Prot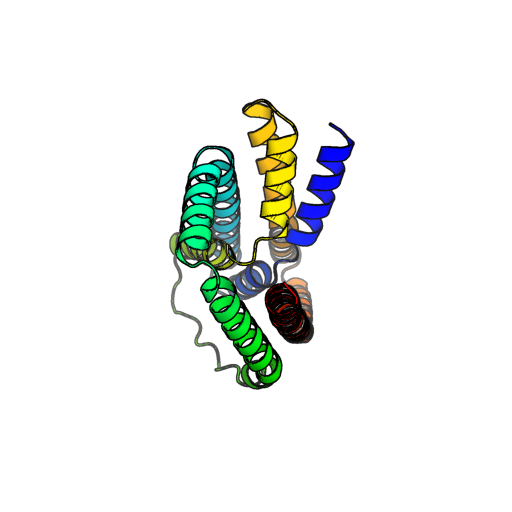ein AF-A0A2K8SJ15-F1 (afdb_monomer)

Radius of gyration: 20.54 Å; Cα contacts (8 Å, |Δi|>4): 178; chains: 1; bounding box: 50×44×57 Å

Solvent-accessible surface area (backbone atoms only — not comparable to full-atom values): 11965 Å² total; per-residue (Å²): 109,70,67,57,54,52,49,40,52,53,40,21,53,61,54,31,71,39,66,65,63,50,51,52,40,54,53,30,62,73,40,88,68,23,64,61,31,32,53,30,17,51,50,17,33,45,50,37,54,50,51,51,50,52,41,39,76,75,63,41,49,66,55,50,50,52,50,51,50,51,48,49,64,72,42,49,77,52,49,44,55,52,39,30,52,52,10,54,51,31,30,56,48,22,76,45,46,67,68,59,66,73,65,70,72,84,77,76,76,78,85,82,81,53,48,68,56,31,18,51,48,18,31,51,53,48,62,71,38,56,93,71,42,57,52,59,52,55,45,49,54,53,54,62,73,62,73,63,55,75,68,56,50,51,52,52,47,51,54,36,43,49,47,29,49,38,62,60,51,50,53,52,50,44,39,72,76,36,56,85,56,29,58,60,53,51,51,52,52,50,55,50,45,70,64,44,48,55,52,53,52,23,50,50,28,31,53,52,11,49,49,36,36,50,52,34,52,55,51,53,53,57,62,74,75,108

Organism: NCBI:txid2038116

Secondary structure (DSSP, 8-state):
-HHHHHHHHHHHHHHT--HHHHHHHHHHHTSSSHHHHHHHHHHHHHHHHHHHHHHIIIIIHHHHHHHHHHHHHHHTTHHHHHHHHHHHHHHHHHHHHHHHHT--------S---HHHHHHHHHHHHHHTGGG-HHHHHHHHHHHHTT--HHHHHHHHHHHHHHHHHHHHHHHHHHHH-HHHHHHHHHHHHHHHHHHHHHHHHHHHHHHHHHHHHHHHHHHHHHHT-

Sequence (226 aa):
MNMLVLSLIGIAAVDSLNPTAIAFLIYFLSTPKPVIRSVTFVFGVFAAYLTGGLLFIFGISQLITNFVNNFIVSAGWFIYVIQFIIGVVLIVIGLKINQFSNNQPTKKRPKVLKPFNTFLLGLAATFSEIPTALPYIAAIEQIVKANLNFSEIIVLLIIYNFIFVFPAIILIVIYIMFPDKSADIITKINQQITKWVPKLTQVFLIAFGLWLVVDCIFYSLKHLLQ

InterPro domains:
  IPR021315 Glycolipid exporter Gap/Sap [PF11139] (8-215)

Nearest PDB structures (foldseek):
  8wg7-assembly1_R  TM=1.813E-01  e=3.799E+00  Homo sapiens
  3zx6-assembly1_A  TM=1.574E-01  e=4.575E+00  Archaeoglobus fulgidus DSM 4304
  7a0g-assembly1_JJJ  TM=1.593E-01  e=4.793E+00  Serratia marcescens
  6rw9-assembly1_A  TM=1.303E-01  e=4.169E+00  Morganella morganii subsp. morganii

Mean predicted aligned error: 6.28 Å

Structure (mmCIF, N/CA/C/O backbone):
data_AF-A0A2K8SJ15-F1
#
_entry.id   AF-A0A2K8SJ15-F1
#
loop_
_atom_site.group_PDB
_atom_site.id
_atom_site.type_symbol
_atom_site.label_atom_id
_atom_site.label_alt_id
_atom_site.label_comp_id
_atom_site.label_asym_id
_atom_site.label_entity_id
_atom_site.label_seq_id
_atom_site.pdbx_PDB_ins_code
_atom_site.Cartn_x
_atom_site.Cartn_y
_atom_site.Cartn_z
_atom_site.occupancy
_atom_site.B_iso_or_equiv
_atom_site.auth_seq_id
_atom_site.auth_comp_id
_atom_site.auth_asym_id
_atom_site.auth_atom_id
_atom_site.pdbx_PDB_model_num
ATOM 1 N N . MET A 1 1 ? -10.446 12.358 -19.503 1.00 75.31 1 MET A N 1
ATOM 2 C CA . MET A 1 1 ? -10.734 12.473 -18.056 1.00 75.31 1 MET A CA 1
ATOM 3 C C . MET A 1 1 ? -11.532 11.287 -17.506 1.00 75.31 1 MET A C 1
ATOM 5 O O . MET A 1 1 ? -11.041 10.632 -16.602 1.00 75.31 1 MET A O 1
ATOM 9 N N . ASN A 1 2 ? -12.698 10.933 -18.066 1.00 86.25 2 ASN A N 1
ATOM 10 C CA . ASN A 1 2 ? -13.566 9.884 -17.489 1.00 86.25 2 ASN A CA 1
ATOM 11 C C . ASN A 1 2 ? -12.913 8.491 -17.374 1.00 86.25 2 ASN A C 1
ATOM 13 O O . ASN A 1 2 ? -13.057 7.841 -16.344 1.00 86.25 2 ASN A O 1
ATOM 17 N N . MET A 1 3 ? -12.155 8.049 -18.387 1.00 92.69 3 MET A N 1
ATOM 18 C CA . MET A 1 3 ? -11.443 6.760 -18.330 1.00 92.69 3 MET A CA 1
ATOM 19 C C . MET A 1 3 ? -10.330 6.742 -17.273 1.00 92.69 3 MET A C 1
ATOM 21 O O . MET A 1 3 ? -10.162 5.738 -16.590 1.00 92.69 3 MET A O 1
ATOM 25 N N . LEU A 1 4 ? -9.613 7.860 -17.103 1.00 94.50 4 LEU A N 1
ATOM 26 C CA . LEU A 1 4 ? -8.585 8.002 -16.068 1.00 94.50 4 LEU A CA 1
ATOM 27 C C . LEU A 1 4 ? -9.212 7.880 -14.679 1.00 94.50 4 LEU A C 1
ATOM 29 O O . LEU A 1 4 ? -8.770 7.068 -13.881 1.00 94.50 4 LEU A O 1
ATOM 33 N N . VAL A 1 5 ? -10.276 8.640 -14.408 1.00 95.19 5 VAL A N 1
ATOM 34 C CA . VAL A 1 5 ? -10.967 8.605 -13.110 1.00 95.19 5 VAL A CA 1
ATOM 35 C C . VAL A 1 5 ? -11.490 7.202 -12.804 1.00 95.19 5 VAL A C 1
ATOM 37 O O . VAL A 1 5 ? -11.283 6.706 -11.702 1.00 95.19 5 VAL A O 1
ATOM 40 N N . LEU A 1 6 ? -12.109 6.530 -13.778 1.00 96.50 6 LEU A N 1
ATOM 41 C CA . LEU A 1 6 ? -12.606 5.165 -13.598 1.00 96.50 6 LEU A CA 1
ATOM 42 C C . LEU A 1 6 ? -11.471 4.171 -13.297 1.00 96.50 6 LEU A C 1
ATOM 44 O O . LEU A 1 6 ? -11.604 3.346 -12.395 1.00 96.50 6 LEU A O 1
ATOM 48 N N . SER A 1 7 ? -10.352 4.282 -14.017 1.00 96.94 7 SER A N 1
ATOM 49 C CA . SER A 1 7 ? -9.141 3.490 -13.773 1.00 96.94 7 SER A CA 1
ATOM 50 C C . SER A 1 7 ? -8.593 3.726 -12.362 1.00 96.94 7 SER A C 1
ATOM 52 O O . SER A 1 7 ? -8.374 2.772 -11.619 1.00 96.94 7 SER A O 1
ATOM 54 N N . LEU A 1 8 ? -8.461 4.990 -11.946 1.00 97.50 8 LEU A N 1
ATOM 55 C CA . LEU A 1 8 ? -7.975 5.362 -10.615 1.00 97.50 8 LEU A CA 1
ATOM 56 C C . LEU A 1 8 ? -8.891 4.855 -9.500 1.00 97.50 8 LEU A C 1
ATOM 58 O O . LEU A 1 8 ? -8.389 4.364 -8.495 1.00 97.50 8 LEU A O 1
ATOM 62 N N . ILE A 1 9 ? -10.213 4.921 -9.680 1.00 97.25 9 ILE A N 1
ATOM 63 C CA . ILE A 1 9 ? -11.178 4.347 -8.732 1.00 97.25 9 ILE A CA 1
ATOM 64 C C . ILE A 1 9 ? -10.978 2.834 -8.622 1.00 97.25 9 ILE A C 1
ATOM 66 O O . ILE A 1 9 ? -10.942 2.307 -7.513 1.00 97.25 9 ILE A O 1
ATOM 70 N N . GLY A 1 10 ? -10.825 2.137 -9.751 1.00 97.25 10 GLY A N 1
ATOM 71 C CA . GLY A 1 10 ? -10.591 0.693 -9.768 1.00 97.25 10 GLY A CA 1
ATOM 72 C C . GLY A 1 10 ? -9.295 0.303 -9.056 1.00 97.25 10 GLY A C 1
ATOM 73 O O . GLY A 1 10 ? -9.303 -0.592 -8.212 1.00 97.25 10 GLY A O 1
ATOM 74 N N . ILE A 1 11 ? -8.201 1.013 -9.340 1.00 97.31 11 ILE A N 1
ATOM 75 C CA . ILE A 1 11 ? -6.906 0.787 -8.690 1.00 97.31 11 ILE A CA 1
ATOM 76 C C . ILE A 1 11 ? -7.005 1.075 -7.189 1.00 97.31 11 ILE A C 1
ATOM 78 O O . ILE A 1 11 ? -6.627 0.222 -6.391 1.00 97.31 11 ILE A O 1
ATOM 82 N N . ALA A 1 12 ? -7.577 2.217 -6.796 1.00 97.44 12 ALA A N 1
ATOM 83 C CA . ALA A 1 12 ? -7.749 2.583 -5.392 1.00 97.44 12 ALA A CA 1
ATOM 84 C C . ALA A 1 12 ? -8.630 1.583 -4.635 1.00 97.44 12 ALA A C 1
ATOM 86 O O . ALA A 1 12 ? -8.365 1.287 -3.474 1.00 97.44 12 ALA A O 1
ATOM 87 N N . ALA A 1 13 ? -9.665 1.035 -5.279 1.00 96.62 13 ALA A N 1
ATOM 88 C CA . ALA A 1 13 ? -10.523 0.020 -4.682 1.00 96.62 13 ALA A CA 1
ATOM 89 C C . ALA A 1 13 ? -9.754 -1.279 -4.406 1.00 96.62 13 ALA A C 1
ATOM 91 O O . ALA A 1 13 ? -9.898 -1.850 -3.325 1.00 96.62 13 ALA A O 1
ATOM 92 N N . VAL A 1 14 ? -8.905 -1.724 -5.337 1.00 94.31 14 VAL A N 1
ATOM 93 C CA . VAL A 1 14 ? -8.026 -2.884 -5.118 1.00 94.31 14 VAL A CA 1
ATOM 94 C C . VAL A 1 14 ? -7.012 -2.593 -4.011 1.00 94.31 14 VAL A C 1
ATOM 96 O O . VAL A 1 14 ? -6.852 -3.406 -3.105 1.00 94.31 14 VAL A O 1
ATOM 99 N N . ASP A 1 15 ? -6.381 -1.421 -4.048 1.00 95.19 15 ASP A N 1
ATOM 100 C CA . ASP A 1 15 ? -5.373 -0.992 -3.073 1.00 95.19 15 ASP A CA 1
ATOM 101 C C . ASP A 1 15 ? -5.958 -0.846 -1.656 1.00 95.19 15 ASP A C 1
ATOM 103 O O . ASP A 1 15 ? -5.318 -1.186 -0.664 1.00 95.19 15 ASP A O 1
ATOM 107 N N . SER A 1 16 ? -7.228 -0.436 -1.548 1.00 95.06 16 SER A N 1
ATOM 108 C CA . SER A 1 16 ? -7.950 -0.294 -0.274 1.00 95.06 16 SER A CA 1
ATOM 109 C C . SER A 1 16 ? -8.079 -1.605 0.514 1.00 95.06 16 SER A C 1
ATOM 111 O O . SER A 1 16 ? -8.290 -1.589 1.730 1.00 95.06 16 SER A O 1
ATOM 113 N N . LEU A 1 17 ? -7.907 -2.758 -0.149 1.00 90.88 17 LEU A N 1
ATOM 114 C CA . LEU A 1 17 ? -7.869 -4.086 0.470 1.00 90.88 17 LEU A CA 1
ATOM 115 C C . LEU A 1 17 ? -6.500 -4.372 1.107 1.00 90.88 17 LEU A C 1
ATOM 117 O O . LEU A 1 17 ? -5.930 -5.453 0.957 1.00 90.88 17 LEU A O 1
ATOM 121 N N . ASN A 1 18 ? -5.979 -3.392 1.842 1.00 91.12 18 ASN A N 1
ATOM 122 C CA . ASN A 1 18 ? -4.664 -3.434 2.452 1.00 91.12 18 ASN A CA 1
ATOM 123 C C . ASN A 1 18 ? -4.695 -4.246 3.769 1.00 91.12 18 ASN A C 1
ATOM 125 O O . ASN A 1 18 ? -5.292 -3.807 4.763 1.00 91.12 18 ASN A O 1
ATOM 129 N N . PRO A 1 19 ? -4.050 -5.428 3.825 1.00 88.00 19 PRO A N 1
ATOM 130 C CA . PRO A 1 19 ? -4.136 -6.311 4.985 1.00 88.00 19 PRO A CA 1
ATOM 131 C C . PRO A 1 19 ? -3.482 -5.717 6.236 1.00 88.00 19 PRO A C 1
ATOM 133 O O . PRO A 1 19 ? -3.960 -5.965 7.344 1.00 88.00 19 PRO A O 1
ATOM 136 N N . THR A 1 20 ? -2.429 -4.915 6.085 1.00 89.56 20 THR A N 1
ATOM 137 C CA . THR A 1 20 ? -1.725 -4.270 7.198 1.00 89.56 20 THR A CA 1
ATOM 138 C C . THR A 1 20 ? -2.595 -3.198 7.836 1.00 89.56 20 THR A C 1
ATOM 140 O O . THR A 1 20 ? -2.793 -3.214 9.053 1.00 89.56 20 THR A O 1
ATOM 143 N N . ALA A 1 21 ? -3.174 -2.304 7.028 1.00 92.44 21 ALA A N 1
ATOM 144 C CA . ALA A 1 21 ? -4.070 -1.254 7.495 1.00 92.44 21 ALA A CA 1
ATOM 145 C C . ALA A 1 21 ? -5.278 -1.849 8.231 1.00 92.44 21 ALA A C 1
ATOM 147 O O . ALA A 1 21 ? -5.600 -1.417 9.342 1.00 92.44 21 ALA A O 1
ATOM 148 N N . ILE A 1 22 ? -5.894 -2.898 7.670 1.00 91.75 22 ILE A N 1
ATOM 149 C CA . ILE A 1 22 ? -7.025 -3.583 8.307 1.00 91.75 22 ILE A CA 1
ATOM 150 C C . ILE A 1 22 ? -6.585 -4.280 9.606 1.00 91.75 22 ILE A C 1
ATOM 152 O O . ILE A 1 22 ? -7.276 -4.172 10.621 1.00 91.75 22 ILE A O 1
ATOM 156 N N . ALA A 1 23 ? -5.427 -4.948 9.633 1.00 89.88 23 ALA A N 1
ATOM 157 C CA . ALA A 1 23 ? -4.924 -5.618 10.835 1.00 89.88 23 ALA A CA 1
ATOM 158 C C . ALA A 1 23 ? -4.627 -4.637 11.984 1.00 89.88 23 ALA A C 1
ATOM 160 O O . ALA A 1 23 ? -5.001 -4.898 13.134 1.00 89.88 23 ALA A O 1
ATOM 161 N N . PHE A 1 24 ? -3.993 -3.496 11.696 1.00 91.81 24 PHE A N 1
ATOM 162 C CA . PHE A 1 24 ? -3.777 -2.437 12.687 1.00 91.81 24 PHE A CA 1
ATOM 163 C C . PHE A 1 24 ? -5.093 -1.839 13.176 1.00 91.81 24 PHE A C 1
ATOM 165 O O . PHE A 1 24 ? -5.251 -1.604 14.375 1.00 91.81 24 PHE A O 1
ATOM 172 N N . LEU A 1 25 ? -6.058 -1.641 12.279 1.00 92.50 25 LEU A N 1
ATOM 173 C CA . LEU A 1 25 ? -7.366 -1.121 12.645 1.00 92.50 25 LEU A CA 1
ATOM 174 C C . LEU A 1 25 ? -8.117 -2.068 13.590 1.00 92.50 25 LEU A C 1
ATOM 176 O O . LEU A 1 25 ? -8.574 -1.640 14.647 1.00 92.50 25 LEU A O 1
ATOM 180 N N . ILE A 1 26 ? -8.173 -3.363 13.265 1.00 89.88 26 ILE A N 1
ATOM 181 C CA . ILE A 1 26 ? -8.749 -4.408 14.130 1.00 89.88 26 ILE A CA 1
ATOM 182 C C . ILE A 1 26 ? -8.084 -4.398 15.509 1.00 89.88 26 ILE A C 1
ATOM 184 O O . ILE A 1 26 ? -8.750 -4.483 16.547 1.00 89.88 26 ILE A O 1
ATOM 188 N N . TYR A 1 27 ? -6.758 -4.261 15.526 1.00 88.81 27 TYR A N 1
ATOM 189 C CA . TYR A 1 27 ? -5.999 -4.154 16.758 1.00 88.81 27 TYR A CA 1
ATOM 190 C C . TYR A 1 27 ? -6.409 -2.917 17.576 1.00 88.81 27 TYR A C 1
ATOM 192 O O . TYR A 1 27 ? -6.684 -3.056 18.768 1.00 88.81 27 TYR A O 1
ATOM 200 N N . PHE A 1 28 ? -6.520 -1.729 16.974 1.00 91.12 28 PHE A N 1
ATOM 201 C CA . PHE A 1 28 ? -6.903 -0.513 17.701 1.00 91.12 28 PHE A CA 1
ATOM 202 C C . PHE A 1 28 ? -8.343 -0.529 18.197 1.00 91.12 28 PHE A C 1
ATOM 204 O O . PHE A 1 28 ? -8.576 -0.112 19.337 1.00 91.12 28 PHE A O 1
ATOM 211 N N . LEU A 1 29 ? -9.271 -1.080 17.412 1.00 90.69 29 LEU A N 1
ATOM 212 C CA . LEU A 1 29 ? -10.664 -1.289 17.815 1.00 90.69 29 LEU A CA 1
ATOM 213 C C . LEU A 1 29 ? -10.797 -2.238 19.020 1.00 90.69 29 LEU A C 1
ATOM 215 O O . LEU A 1 29 ? -11.779 -2.173 19.753 1.00 90.69 29 LEU A O 1
ATOM 219 N N . SER A 1 30 ? -9.772 -3.052 19.287 1.00 86.06 30 SER A N 1
ATOM 220 C CA . SER A 1 30 ? -9.690 -3.948 20.450 1.00 86.06 30 SER A CA 1
ATOM 221 C C . SER A 1 30 ? -8.965 -3.335 21.664 1.00 86.06 30 SER A C 1
ATOM 223 O O . SER A 1 30 ? -8.718 -4.025 22.659 1.00 86.06 30 SER A O 1
ATOM 225 N N . THR A 1 31 ? -8.564 -2.060 21.598 1.00 85.25 31 THR A N 1
ATOM 226 C CA . THR A 1 31 ? -7.803 -1.375 22.661 1.00 85.25 31 THR A CA 1
ATOM 227 C C . THR A 1 31 ? -8.646 -0.317 23.388 1.00 85.25 31 THR A C 1
ATOM 229 O O . THR A 1 31 ? -9.660 0.128 22.858 1.00 85.25 31 THR A O 1
ATOM 232 N N . PRO A 1 32 ? -8.238 0.155 24.589 1.00 85.12 32 PRO A N 1
ATOM 233 C CA . PRO A 1 32 ? -8.911 1.280 25.242 1.00 85.12 32 PRO A CA 1
ATOM 234 C C . PRO A 1 32 ? -8.922 2.536 24.360 1.00 85.12 32 PRO A C 1
ATOM 236 O O . PRO A 1 32 ? -7.928 2.825 23.700 1.00 85.12 32 PRO A O 1
ATOM 239 N N . LYS A 1 33 ? -9.999 3.328 24.403 1.00 89.06 33 LYS A N 1
ATOM 240 C CA . LYS A 1 33 ? -10.214 4.482 23.501 1.00 89.06 33 LYS A CA 1
ATOM 241 C C . LYS A 1 33 ? -10.113 4.095 22.002 1.00 89.06 33 LYS A C 1
ATOM 243 O O . LYS A 1 33 ? -9.336 4.707 21.264 1.00 89.06 33 LYS A O 1
ATOM 248 N N . PRO A 1 34 ? -10.886 3.091 21.551 1.00 90.75 34 PRO A N 1
ATOM 249 C CA . PRO A 1 34 ? -10.725 2.461 20.238 1.00 90.75 34 PRO A CA 1
ATOM 250 C C . PRO A 1 34 ? -10.980 3.420 19.074 1.00 90.75 34 PRO A C 1
ATOM 252 O O . PRO A 1 34 ? -10.208 3.435 18.117 1.00 90.75 34 PRO A O 1
ATOM 255 N N . VAL A 1 35 ? -12.000 4.277 19.181 1.00 94.75 35 VAL A N 1
ATOM 256 C CA . VAL A 1 35 ? -12.387 5.213 18.112 1.00 94.75 35 VAL A CA 1
ATOM 257 C C . VAL A 1 35 ? -11.271 6.215 17.815 1.00 94.75 35 VAL A C 1
ATOM 259 O O . VAL A 1 35 ? -10.764 6.250 16.700 1.00 94.75 35 VAL A O 1
ATOM 262 N N . ILE A 1 36 ? -10.821 6.989 18.810 1.00 95.62 36 ILE A N 1
ATOM 263 C CA . ILE A 1 36 ? -9.807 8.035 18.586 1.00 95.62 36 ILE A CA 1
ATOM 264 C C . ILE A 1 36 ? -8.464 7.461 18.119 1.00 95.62 36 ILE A C 1
ATOM 266 O O . ILE A 1 36 ? -7.782 8.076 17.303 1.00 95.62 36 ILE A O 1
ATOM 270 N N . ARG A 1 37 ? -8.081 6.271 18.598 1.00 94.62 37 ARG A N 1
ATOM 271 C CA . ARG A 1 37 ? -6.860 5.581 18.154 1.00 94.62 37 ARG A CA 1
ATOM 272 C C . ARG A 1 37 ? -6.964 5.113 16.708 1.00 94.62 37 ARG A C 1
ATOM 274 O O . ARG A 1 37 ? -6.011 5.269 15.955 1.00 94.62 37 ARG A O 1
ATOM 281 N N . SER A 1 38 ? -8.127 4.596 16.325 1.00 95.94 38 SER A N 1
ATOM 282 C CA . SER A 1 38 ? -8.404 4.160 14.957 1.00 95.94 38 SER A CA 1
ATOM 283 C C . SER A 1 38 ? -8.433 5.343 13.993 1.00 95.94 38 SER A C 1
ATOM 285 O O . SER A 1 38 ? -7.764 5.309 12.969 1.00 95.94 38 SER A O 1
ATOM 287 N N . VAL A 1 39 ? -9.124 6.429 14.355 1.00 97.81 39 VAL A N 1
ATOM 288 C CA . VAL A 1 39 ? -9.196 7.655 13.543 1.00 97.81 39 VAL A CA 1
ATOM 289 C C . VAL A 1 39 ? -7.813 8.271 13.349 1.00 97.81 39 VAL A C 1
ATOM 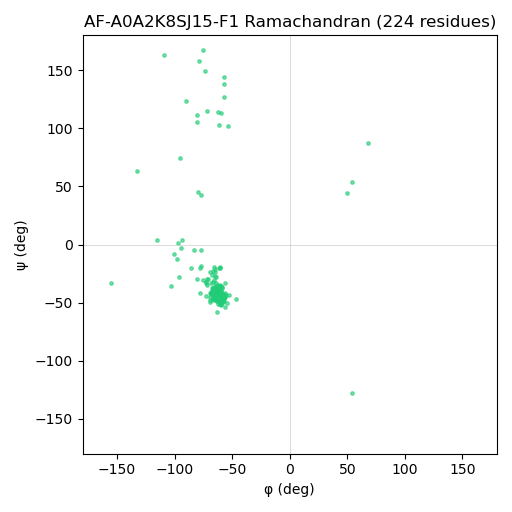291 O O . VAL A 1 39 ? -7.439 8.595 12.228 1.00 97.81 39 VAL A O 1
ATOM 294 N N . THR A 1 40 ? -7.023 8.403 14.418 1.00 97.62 40 THR A N 1
ATOM 295 C CA . THR A 1 40 ? -5.667 8.967 14.308 1.00 97.62 40 THR A CA 1
ATOM 296 C C . THR A 1 40 ? -4.729 8.075 13.501 1.00 97.62 40 THR A C 1
ATOM 298 O O . THR A 1 40 ? -3.946 8.600 12.717 1.00 97.62 40 THR A O 1
ATOM 301 N N . PHE A 1 41 ? -4.836 6.748 13.627 1.00 97.44 41 PHE A N 1
ATOM 302 C CA . PHE A 1 41 ? -4.113 5.811 12.766 1.00 97.44 41 PHE A CA 1
ATOM 303 C C . PHE A 1 41 ? -4.491 5.972 11.290 1.00 97.44 41 PHE A C 1
ATOM 305 O O . PHE A 1 41 ? -3.605 6.168 10.463 1.00 97.44 41 PHE A O 1
ATOM 312 N N . VAL A 1 42 ? -5.789 5.957 10.965 1.00 98.00 42 VAL A N 1
ATOM 313 C CA . VAL A 1 42 ? -6.289 6.133 9.590 1.00 98.00 42 VAL A CA 1
ATOM 314 C C . VAL A 1 42 ? -5.852 7.476 9.013 1.00 98.00 42 VAL A C 1
ATOM 316 O O . VAL A 1 42 ? -5.438 7.543 7.861 1.00 98.00 42 VAL A O 1
ATOM 319 N N . PHE A 1 43 ? -5.869 8.537 9.821 1.00 98.25 43 PHE A N 1
ATOM 320 C CA . PHE A 1 43 ? -5.368 9.841 9.401 1.00 98.25 43 PHE A CA 1
ATOM 321 C C . PHE A 1 43 ? -3.856 9.827 9.132 1.00 98.25 43 PHE A C 1
ATOM 323 O O . PHE A 1 43 ? -3.402 10.457 8.184 1.00 98.25 43 PHE A O 1
ATOM 330 N N . GLY A 1 44 ? -3.079 9.074 9.916 1.00 98.12 44 GLY A N 1
ATOM 331 C CA . GLY A 1 44 ? -1.656 8.844 9.652 1.00 98.12 44 GLY A CA 1
ATOM 332 C C . GLY A 1 44 ? -1.425 8.128 8.327 1.00 98.12 44 GLY A C 1
ATOM 333 O O . GLY A 1 44 ? -0.599 8.561 7.535 1.00 98.12 44 GLY A O 1
ATOM 334 N N . VAL A 1 45 ? -2.203 7.084 8.049 1.00 97.75 45 VAL A N 1
ATOM 335 C CA . VAL A 1 45 ? -2.150 6.361 6.773 1.00 97.75 45 VAL A CA 1
ATOM 336 C C . VAL A 1 45 ? -2.498 7.279 5.594 1.00 97.75 45 VAL A C 1
ATOM 338 O O . VAL A 1 45 ? -1.728 7.374 4.642 1.00 97.75 45 VAL A O 1
ATOM 341 N N . PHE A 1 46 ? -3.608 8.017 5.690 1.00 98.25 46 PHE A N 1
ATOM 342 C CA . PHE A 1 46 ? -4.030 8.994 4.681 1.00 98.25 46 PHE A CA 1
ATOM 343 C C . PHE A 1 46 ? -2.954 10.061 4.436 1.00 98.25 46 PHE A C 1
ATOM 345 O O . PHE A 1 46 ? -2.616 10.362 3.294 1.00 98.25 46 PHE A O 1
ATOM 352 N N . ALA A 1 47 ? -2.377 10.617 5.505 1.00 98.12 47 ALA A N 1
ATOM 353 C CA . ALA A 1 47 ? -1.321 11.614 5.399 1.00 98.12 47 ALA A CA 1
ATOM 354 C C . ALA A 1 47 ? -0.057 11.039 4.743 1.00 98.12 47 ALA A C 1
ATOM 356 O O . ALA A 1 47 ? 0.534 11.708 3.898 1.00 98.12 47 ALA A O 1
ATOM 357 N N . ALA A 1 48 ? 0.354 9.812 5.082 1.00 96.81 48 ALA A N 1
ATOM 358 C CA . ALA A 1 48 ? 1.512 9.171 4.459 1.00 96.81 48 ALA A CA 1
ATOM 359 C C . ALA A 1 48 ? 1.294 8.880 2.971 1.00 96.81 48 ALA A C 1
ATOM 361 O O . ALA A 1 48 ? 2.175 9.197 2.176 1.00 96.81 48 ALA A O 1
ATOM 362 N N . TYR A 1 49 ? 0.140 8.337 2.571 1.00 95.56 49 TYR A N 1
ATOM 363 C CA . TYR A 1 49 ? -0.143 8.112 1.150 1.00 95.56 49 TYR A CA 1
ATOM 364 C C . TYR A 1 49 ? -0.191 9.438 0.384 1.00 95.56 49 TYR A C 1
ATOM 366 O O . TYR A 1 49 ? 0.472 9.567 -0.647 1.00 95.56 49 TYR A O 1
ATOM 374 N N . LEU A 1 50 ? -0.904 10.451 0.888 1.00 96.75 50 LEU A N 1
ATOM 375 C CA . LEU A 1 50 ? -1.019 11.744 0.212 1.00 96.75 50 LEU A CA 1
ATOM 376 C C . LEU A 1 50 ? 0.347 12.424 0.071 1.00 96.75 50 LEU A C 1
ATOM 378 O O . LEU A 1 50 ? 0.715 12.850 -1.022 1.00 96.75 50 LEU A O 1
ATOM 382 N N . THR A 1 51 ? 1.127 12.485 1.154 1.00 95.31 51 THR A N 1
ATOM 383 C CA . THR A 1 51 ? 2.477 13.069 1.116 1.00 95.31 51 THR A CA 1
ATOM 384 C C . THR A 1 51 ? 3.422 12.258 0.239 1.00 95.31 51 THR A C 1
ATOM 386 O O . THR A 1 51 ? 4.143 12.846 -0.560 1.00 95.31 51 THR A O 1
ATOM 389 N N . GLY A 1 52 ? 3.377 10.926 0.312 1.00 93.62 52 GLY A N 1
ATOM 390 C CA . GLY A 1 52 ? 4.153 10.038 -0.549 1.00 93.62 52 GLY A CA 1
ATOM 391 C C . GLY A 1 52 ? 3.840 10.248 -2.029 1.00 93.62 52 GLY A C 1
ATOM 392 O O . GLY A 1 52 ? 4.760 10.383 -2.829 1.00 93.62 52 GLY A O 1
ATOM 393 N N . GLY A 1 53 ? 2.560 10.367 -2.388 1.00 94.44 53 GLY A N 1
ATOM 394 C CA . GLY A 1 53 ? 2.128 10.630 -3.763 1.00 94.44 53 GLY A CA 1
ATOM 395 C C . GLY A 1 53 ? 2.588 11.992 -4.273 1.00 94.44 53 GLY A C 1
ATOM 396 O O . GLY A 1 53 ? 3.149 12.081 -5.363 1.00 94.44 53 GLY A O 1
ATOM 397 N N . LEU A 1 54 ? 2.431 13.045 -3.464 1.00 94.56 54 LEU A N 1
ATOM 398 C CA . LEU A 1 54 ? 2.922 14.384 -3.801 1.00 94.56 54 LEU A CA 1
ATOM 399 C C . LEU A 1 54 ? 4.445 14.402 -3.980 1.00 94.56 54 LEU A C 1
ATOM 401 O O . LEU A 1 54 ? 4.939 14.942 -4.967 1.00 94.56 54 LEU A O 1
ATOM 405 N N . LEU A 1 55 ? 5.192 13.784 -3.061 1.00 91.94 55 LEU A N 1
ATOM 406 C CA . LEU A 1 55 ? 6.649 13.687 -3.154 1.00 91.94 55 LEU A CA 1
ATOM 407 C C . LEU A 1 55 ? 7.087 12.912 -4.399 1.00 91.94 55 LEU A C 1
ATOM 409 O O . LEU A 1 55 ? 8.025 13.326 -5.080 1.00 91.94 55 LEU A O 1
ATOM 413 N N . PHE A 1 56 ? 6.404 11.812 -4.721 1.00 90.56 56 PHE A N 1
ATOM 414 C CA . PHE A 1 56 ? 6.715 11.006 -5.896 1.00 90.56 56 PHE A CA 1
ATOM 415 C C . PHE A 1 56 ? 6.480 11.793 -7.191 1.00 90.56 56 PHE A C 1
ATOM 417 O O . PHE A 1 56 ? 7.368 11.841 -8.043 1.00 90.56 56 PHE A O 1
ATOM 424 N N . ILE A 1 57 ? 5.325 12.456 -7.314 1.00 91.38 57 ILE A N 1
ATOM 425 C CA . ILE A 1 57 ? 4.965 13.244 -8.500 1.00 91.38 57 ILE A CA 1
ATOM 426 C C . ILE A 1 57 ? 5.896 14.450 -8.6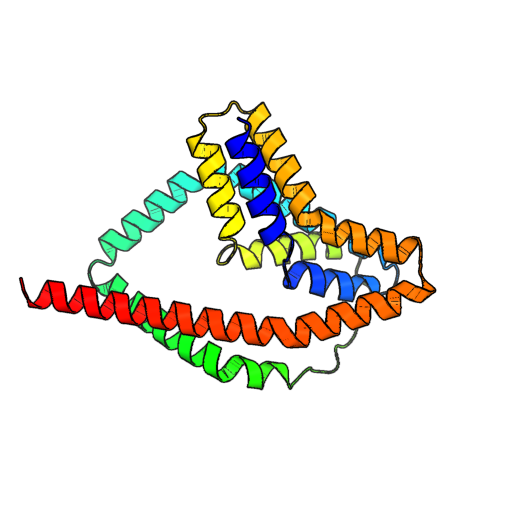75 1.00 91.38 57 ILE A C 1
ATOM 428 O O . ILE A 1 57 ? 6.386 14.673 -9.778 1.00 91.38 57 ILE A O 1
ATOM 432 N N . PHE A 1 58 ? 6.160 15.215 -7.611 1.00 89.31 58 PHE A N 1
ATOM 433 C CA . PHE A 1 58 ? 6.787 16.537 -7.734 1.00 89.31 58 PHE A CA 1
ATOM 434 C C . PHE A 1 58 ? 8.289 16.605 -7.443 1.00 89.31 58 PHE A C 1
ATOM 436 O O . PHE A 1 58 ? 8.876 17.659 -7.671 1.00 89.31 58 PHE A O 1
ATOM 443 N N . GLY A 1 59 ? 8.940 15.554 -6.939 1.00 78.69 59 GLY A N 1
ATOM 444 C CA . GLY A 1 59 ? 10.358 15.701 -6.575 1.00 78.69 59 GLY A CA 1
ATOM 445 C C . GLY A 1 59 ? 11.200 14.439 -6.574 1.00 78.69 59 GLY A C 1
ATOM 446 O O . GLY A 1 59 ? 12.385 14.497 -6.893 1.00 78.69 59 GLY A O 1
ATOM 447 N N . ILE A 1 60 ? 10.623 13.292 -6.232 1.00 79.69 60 ILE A N 1
ATOM 448 C CA . ILE A 1 60 ? 11.420 12.096 -5.961 1.00 79.69 60 ILE A CA 1
ATOM 449 C C . ILE A 1 60 ? 11.522 11.176 -7.185 1.00 79.69 60 ILE A C 1
ATOM 451 O O . ILE A 1 60 ? 12.538 10.500 -7.334 1.00 79.69 60 ILE A O 1
ATOM 455 N N . SER A 1 61 ? 10.543 11.168 -8.097 1.00 79.94 61 SER A N 1
ATOM 456 C CA . SER A 1 61 ? 10.536 10.235 -9.240 1.00 79.94 61 SER A CA 1
ATOM 457 C C . SER A 1 61 ? 11.791 10.331 -10.114 1.00 79.94 61 SER A C 1
ATOM 459 O O . SER A 1 61 ? 12.392 9.305 -10.435 1.00 79.94 61 SER A O 1
ATOM 461 N N . GLN A 1 62 ? 12.244 11.544 -10.449 1.00 80.44 62 GLN A N 1
ATOM 462 C CA . GLN A 1 62 ? 13.466 11.746 -11.237 1.00 80.44 62 GLN A CA 1
ATOM 463 C C . GLN A 1 62 ? 14.724 11.330 -10.468 1.00 80.44 62 GLN A C 1
ATOM 465 O O . GLN A 1 62 ? 15.601 10.684 -11.035 1.00 80.44 62 GLN A O 1
ATOM 470 N N . LEU A 1 63 ? 14.801 11.641 -9.170 1.00 84.56 63 LEU A N 1
ATOM 471 C CA . LEU A 1 63 ? 15.928 11.243 -8.323 1.00 84.56 63 LEU A CA 1
ATOM 472 C C . LEU A 1 63 ? 16.026 9.718 -8.199 1.00 84.56 63 LEU A C 1
ATOM 474 O O . LEU A 1 63 ? 17.113 9.168 -8.364 1.00 84.56 63 LEU A O 1
ATOM 478 N N . ILE A 1 64 ? 14.896 9.036 -7.976 1.00 83.50 64 ILE A N 1
ATOM 479 C CA . ILE A 1 64 ? 14.826 7.570 -7.950 1.00 83.50 64 ILE A CA 1
ATOM 480 C C . ILE A 1 64 ? 15.241 7.005 -9.302 1.00 83.50 64 ILE A C 1
ATOM 482 O O . ILE A 1 64 ? 16.090 6.123 -9.346 1.00 83.50 64 ILE A O 1
ATOM 486 N N . THR A 1 65 ? 14.681 7.516 -10.399 1.00 84.25 65 THR A N 1
ATOM 487 C CA . THR A 1 65 ? 14.967 7.002 -11.747 1.00 84.25 65 THR A CA 1
ATOM 488 C C . THR A 1 65 ? 16.450 7.136 -12.076 1.00 84.25 65 THR A C 1
ATOM 490 O O . THR A 1 65 ? 17.074 6.175 -12.517 1.00 84.25 65 THR A O 1
ATOM 493 N N . ASN A 1 66 ? 17.049 8.293 -11.789 1.00 88.00 66 ASN A N 1
ATOM 494 C CA . ASN A 1 66 ? 18.474 8.522 -12.007 1.00 88.00 66 ASN A CA 1
ATOM 495 C C . ASN A 1 66 ? 19.335 7.614 -11.122 1.00 88.00 66 ASN A C 1
ATOM 497 O O . ASN A 1 66 ? 20.292 7.018 -11.608 1.00 88.00 66 ASN A O 1
ATOM 501 N N . PHE A 1 67 ? 18.989 7.473 -9.840 1.00 89.62 67 PHE A N 1
ATOM 502 C CA . PHE A 1 67 ? 19.704 6.588 -8.922 1.00 89.62 67 PHE A CA 1
ATOM 503 C C . PHE A 1 67 ? 19.641 5.126 -9.377 1.00 89.62 67 PHE A C 1
ATOM 505 O O . PHE A 1 67 ? 20.675 4.468 -9.460 1.00 89.62 67 PHE A O 1
ATOM 512 N N . VAL A 1 68 ? 18.447 4.633 -9.718 1.00 86.69 68 VAL A N 1
ATOM 513 C CA . VAL A 1 68 ? 18.219 3.260 -10.183 1.00 86.69 68 VAL A CA 1
ATOM 514 C C . VAL A 1 68 ? 18.955 3.008 -11.494 1.00 86.69 68 VAL A C 1
ATOM 516 O O . VAL A 1 68 ? 19.669 2.016 -11.595 1.00 86.69 68 VAL A O 1
ATOM 519 N N . ASN A 1 69 ? 18.864 3.914 -12.469 1.00 89.00 69 ASN A N 1
ATOM 520 C CA . ASN A 1 69 ? 19.566 3.767 -13.744 1.00 89.00 69 ASN A CA 1
ATOM 521 C C . ASN A 1 69 ? 21.086 3.752 -13.553 1.00 89.00 69 ASN A C 1
ATOM 523 O O . ASN A 1 69 ? 21.757 2.869 -14.081 1.00 89.00 69 ASN A O 1
ATOM 527 N N . ASN A 1 70 ? 21.631 4.669 -12.749 1.00 90.50 70 ASN A N 1
ATOM 528 C CA . ASN A 1 70 ? 23.062 4.691 -12.443 1.00 90.50 70 ASN A CA 1
ATOM 529 C C . ASN A 1 70 ? 23.505 3.417 -11.716 1.00 90.50 70 ASN A C 1
ATOM 531 O O . ASN A 1 70 ? 24.571 2.880 -12.011 1.00 90.50 70 ASN A O 1
ATOM 535 N N . PHE A 1 71 ? 22.686 2.914 -10.791 1.00 88.69 71 PHE A N 1
ATOM 536 C CA . PHE A 1 71 ? 22.949 1.663 -10.092 1.00 88.69 71 PHE A CA 1
ATOM 537 C C . PHE A 1 71 ? 22.940 0.465 -11.048 1.00 88.69 71 PHE A C 1
ATOM 539 O O . PHE A 1 71 ? 23.871 -0.332 -11.012 1.00 88.69 71 PHE A O 1
ATOM 546 N N . ILE A 1 72 ? 21.946 0.362 -11.936 1.00 87.31 72 ILE A N 1
ATOM 547 C CA . ILE A 1 72 ? 21.849 -0.708 -12.940 1.00 87.31 72 ILE A CA 1
ATOM 548 C C . ILE A 1 72 ? 23.051 -0.668 -13.889 1.00 87.31 72 ILE A C 1
ATOM 550 O O . ILE A 1 72 ? 23.692 -1.695 -14.104 1.00 87.31 72 ILE A O 1
ATOM 554 N N . VAL A 1 73 ? 23.393 0.511 -14.419 1.00 87.81 73 VAL A N 1
ATOM 555 C CA . VAL A 1 73 ? 24.542 0.688 -15.321 1.00 87.81 73 VAL A CA 1
ATOM 556 C C . VAL A 1 73 ? 25.853 0.324 -14.620 1.00 87.81 73 VAL A C 1
ATOM 558 O O . VAL A 1 73 ? 26.672 -0.385 -15.197 1.00 87.81 73 VAL A O 1
ATOM 561 N N . SER A 1 74 ? 26.037 0.759 -13.371 1.00 90.06 74 SER A N 1
ATOM 562 C CA . SER A 1 74 ? 27.233 0.460 -12.573 1.00 90.06 74 SER A CA 1
ATOM 563 C C . SER A 1 74 ? 27.343 -1.024 -12.204 1.00 90.06 74 SER A C 1
ATOM 565 O O . SER A 1 74 ? 28.424 -1.606 -12.262 1.00 90.06 74 SER A O 1
ATOM 567 N N . ALA A 1 75 ? 26.222 -1.665 -11.864 1.00 87.00 75 ALA A N 1
ATOM 568 C CA . ALA A 1 75 ? 26.182 -3.085 -11.532 1.00 87.00 75 ALA A CA 1
ATOM 569 C C . ALA A 1 75 ? 26.408 -3.981 -12.764 1.00 87.00 75 ALA A C 1
ATOM 571 O O . ALA A 1 75 ? 26.936 -5.086 -12.627 1.00 87.00 75 ALA A O 1
ATOM 572 N N . GLY A 1 76 ? 26.025 -3.533 -13.965 1.00 85.69 76 GLY A N 1
ATOM 573 C CA . GLY A 1 76 ? 26.196 -4.295 -15.201 1.00 85.69 76 GLY A CA 1
ATOM 574 C C . GLY A 1 76 ? 25.570 -5.688 -15.091 1.00 85.69 76 GLY A C 1
ATOM 575 O O . GLY A 1 76 ? 24.423 -5.831 -14.679 1.00 85.69 76 GLY A O 1
ATOM 576 N N . TRP A 1 77 ? 26.329 -6.740 -15.408 1.00 84.69 77 TRP A N 1
ATOM 577 C CA . TRP A 1 77 ? 25.836 -8.122 -15.320 1.00 84.69 77 TRP A CA 1
ATOM 578 C C . TRP A 1 77 ? 25.538 -8.588 -13.879 1.00 84.69 77 TRP A C 1
ATOM 580 O O . TRP A 1 77 ? 24.722 -9.491 -13.686 1.00 84.69 77 TRP A O 1
ATOM 590 N N . PHE A 1 78 ? 26.146 -7.966 -12.858 1.00 88.00 78 PHE A N 1
ATOM 591 C CA . PHE A 1 78 ? 25.927 -8.345 -11.458 1.00 88.00 78 PHE A CA 1
ATOM 592 C C . PHE A 1 78 ? 24.487 -8.088 -11.000 1.00 88.00 78 PHE A C 1
ATOM 594 O O . PHE A 1 78 ? 24.037 -8.733 -10.052 1.00 88.00 78 PHE A O 1
ATOM 601 N N . ILE A 1 79 ? 23.734 -7.210 -11.679 1.00 88.75 79 ILE A N 1
ATOM 602 C CA . ILE A 1 79 ? 22.318 -6.978 -11.363 1.00 88.75 79 ILE A CA 1
ATOM 603 C C . ILE A 1 79 ? 21.496 -8.267 -11.474 1.00 88.75 79 ILE A C 1
ATOM 605 O O . ILE A 1 79 ? 20.643 -8.520 -10.628 1.00 88.75 79 ILE A O 1
ATOM 609 N N . TYR A 1 80 ? 21.819 -9.131 -12.442 1.00 88.81 80 TYR A N 1
ATOM 610 C CA . TYR A 1 80 ? 21.130 -10.403 -12.656 1.00 88.81 80 TY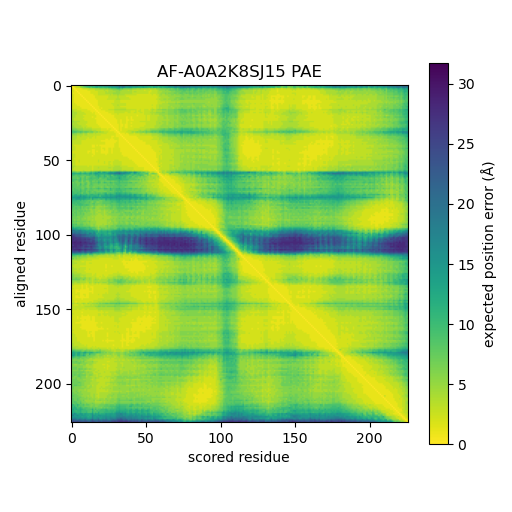R A CA 1
ATOM 611 C C . TYR A 1 80 ? 21.486 -11.431 -11.577 1.00 88.81 80 TYR A C 1
ATOM 613 O O . TYR A 1 80 ? 20.635 -12.210 -11.157 1.00 88.81 80 TYR A O 1
ATOM 621 N N . VAL A 1 81 ? 22.711 -11.386 -11.043 1.00 90.50 81 VAL A N 1
ATOM 622 C CA . VAL A 1 81 ? 23.104 -12.206 -9.884 1.00 90.50 81 VAL A CA 1
ATOM 623 C C . VAL A 1 81 ? 22.337 -11.767 -8.636 1.00 90.50 81 VAL A C 1
ATOM 625 O O . VAL A 1 81 ? 21.790 -12.606 -7.922 1.00 90.50 81 VAL A O 1
ATOM 628 N N . ILE A 1 82 ? 22.242 -10.455 -8.392 1.00 91.06 82 ILE A N 1
ATOM 629 C CA . ILE A 1 82 ? 21.445 -9.900 -7.288 1.00 91.06 82 ILE A CA 1
ATOM 630 C C . ILE A 1 82 ? 19.973 -10.304 -7.449 1.00 91.06 82 ILE A C 1
ATOM 632 O O . ILE A 1 82 ? 19.364 -10.795 -6.499 1.00 91.06 82 ILE A O 1
ATOM 636 N N . GLN A 1 83 ? 19.420 -10.162 -8.654 1.00 92.75 83 GLN A N 1
ATOM 637 C CA . GLN A 1 83 ? 18.059 -10.567 -9.001 1.00 92.75 83 GLN A CA 1
ATOM 638 C C . GLN A 1 83 ? 17.812 -12.057 -8.738 1.00 92.75 83 GLN A C 1
ATOM 640 O O . GLN A 1 83 ? 16.803 -12.406 -8.124 1.00 92.75 83 GLN A O 1
ATOM 645 N N . PHE A 1 84 ? 18.733 -12.933 -9.148 1.00 94.75 84 PHE A N 1
ATOM 646 C CA . PHE A 1 84 ? 18.645 -14.370 -8.895 1.00 94.75 84 PHE A CA 1
ATOM 647 C C . PHE A 1 84 ? 18.640 -14.675 -7.395 1.00 94.75 84 PHE A C 1
ATOM 649 O O . PHE A 1 84 ? 17.780 -15.419 -6.922 1.00 94.75 84 PHE A O 1
ATOM 656 N N . ILE A 1 85 ? 19.553 -14.064 -6.629 1.00 95.69 85 ILE A N 1
ATOM 657 C CA . ILE A 1 85 ? 19.621 -14.234 -5.171 1.00 95.69 85 ILE A CA 1
ATOM 658 C C . ILE A 1 85 ? 18.311 -13.784 -4.519 1.00 95.69 85 ILE A C 1
ATOM 660 O O . ILE A 1 85 ? 17.751 -14.528 -3.715 1.00 95.69 85 ILE A O 1
ATOM 664 N N . ILE A 1 86 ? 17.787 -12.610 -4.889 1.00 94.81 86 ILE A N 1
ATOM 665 C CA . ILE A 1 86 ? 16.489 -12.121 -4.403 1.00 94.81 86 ILE A CA 1
ATOM 666 C C . ILE A 1 86 ? 15.388 -13.128 -4.747 1.00 94.81 86 ILE A C 1
ATOM 668 O O . ILE A 1 86 ? 14.613 -13.498 -3.868 1.00 94.81 86 ILE A O 1
ATOM 672 N N . GLY A 1 87 ? 15.345 -13.624 -5.985 1.00 96.38 87 GLY A N 1
ATOM 673 C CA . GLY A 1 87 ? 14.360 -14.610 -6.424 1.00 96.38 87 GLY A CA 1
ATOM 674 C C . GLY A 1 87 ? 14.384 -15.891 -5.588 1.00 96.38 87 GLY A C 1
ATOM 675 O O . GLY A 1 87 ? 13.348 -16.317 -5.076 1.00 96.38 87 GLY A O 1
ATOM 676 N N . VAL A 1 88 ? 15.570 -16.463 -5.359 1.00 97.19 88 VAL A N 1
ATOM 677 C CA . VAL A 1 88 ? 15.750 -17.649 -4.504 1.00 97.19 88 VAL A CA 1
ATOM 678 C C . VAL A 1 88 ? 15.321 -17.363 -3.063 1.00 97.19 88 VAL A C 1
ATOM 680 O O . VAL A 1 88 ? 14.597 -18.163 -2.467 1.00 97.19 88 VAL A O 1
ATOM 683 N N . VAL A 1 89 ? 15.713 -16.216 -2.502 1.00 96.19 89 VAL A N 1
ATOM 684 C CA . VAL A 1 89 ? 15.324 -15.809 -1.144 1.00 96.19 89 VAL A CA 1
ATOM 685 C C . VAL A 1 89 ? 13.803 -15.689 -1.021 1.00 96.19 89 VAL A C 1
ATOM 687 O O . VAL A 1 89 ? 13.233 -16.225 -0.069 1.00 96.19 89 VAL A O 1
ATOM 690 N N . LEU A 1 90 ? 13.125 -15.065 -1.989 1.00 95.38 90 LEU A N 1
ATOM 691 C CA . LEU A 1 90 ? 11.664 -14.940 -1.999 1.00 95.38 90 LEU A CA 1
ATOM 692 C C . LEU A 1 90 ? 10.973 -16.308 -2.053 1.00 95.38 90 LEU A C 1
ATOM 694 O O . LEU A 1 90 ? 10.037 -16.538 -1.286 1.00 95.38 90 LEU A O 1
ATOM 698 N N . ILE A 1 91 ? 11.462 -17.240 -2.879 1.00 96.44 91 ILE A N 1
ATOM 699 C CA . ILE A 1 91 ? 10.937 -18.614 -2.939 1.00 96.44 91 ILE A CA 1
ATOM 700 C C . ILE A 1 91 ? 11.096 -19.305 -1.579 1.00 96.44 91 ILE A C 1
ATOM 702 O O . ILE A 1 91 ? 10.132 -19.864 -1.054 1.00 96.44 91 ILE A O 1
ATOM 706 N N . VAL A 1 92 ? 12.286 -19.242 -0.970 1.00 95.31 92 VAL A N 1
ATOM 707 C CA . VAL A 1 92 ? 12.559 -19.879 0.331 1.00 95.31 92 VAL A CA 1
ATOM 708 C C . VAL A 1 92 ? 11.678 -19.294 1.437 1.00 95.31 92 VAL A C 1
ATOM 710 O O . VAL A 1 92 ? 11.132 -20.052 2.244 1.00 95.31 92 VAL A O 1
ATOM 713 N N . ILE A 1 93 ? 11.508 -17.968 1.480 1.00 93.06 93 ILE A N 1
ATOM 714 C CA . ILE A 1 93 ? 10.614 -17.306 2.440 1.00 93.06 93 ILE A CA 1
ATOM 715 C C . ILE A 1 93 ? 9.166 -17.735 2.188 1.00 93.06 93 ILE A C 1
ATOM 717 O O . ILE A 1 93 ? 8.481 -18.137 3.129 1.00 93.06 93 ILE A O 1
ATOM 721 N N . GLY A 1 94 ? 8.711 -17.715 0.933 1.00 92.81 94 GLY A N 1
ATOM 722 C CA . GLY A 1 94 ? 7.361 -18.122 0.548 1.00 92.81 94 GLY A CA 1
ATOM 723 C C . GLY A 1 94 ? 7.03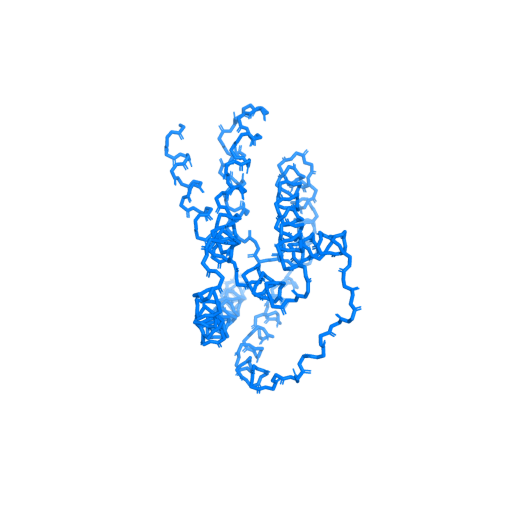8 -19.557 0.971 1.00 92.81 94 GLY A C 1
ATOM 724 O O . GLY A 1 94 ? 5.990 -19.802 1.562 1.00 92.81 94 GLY A O 1
ATOM 725 N N . LEU A 1 95 ? 7.961 -20.503 0.778 1.00 92.88 95 LEU A N 1
ATOM 726 C CA . LEU A 1 95 ? 7.786 -21.899 1.204 1.00 92.88 95 LEU A CA 1
ATOM 727 C C . LEU A 1 95 ? 7.684 -22.066 2.730 1.00 92.88 95 LEU A C 1
ATOM 729 O O . LEU A 1 95 ? 7.043 -23.005 3.205 1.00 92.88 95 LEU A O 1
ATOM 733 N N . LYS A 1 96 ? 8.288 -21.161 3.510 1.00 90.81 96 LYS A N 1
ATOM 734 C CA . LYS A 1 96 ? 8.311 -21.230 4.980 1.00 90.81 96 LYS A CA 1
ATOM 735 C C . LYS A 1 96 ? 7.253 -20.358 5.663 1.00 90.81 96 LYS A C 1
ATOM 737 O O . LYS A 1 96 ? 7.018 -20.535 6.857 1.00 90.81 96 LYS A O 1
ATOM 742 N N . ILE A 1 97 ? 6.585 -19.444 4.956 1.00 84.44 97 ILE A N 1
ATOM 743 C CA . ILE A 1 97 ? 5.747 -18.402 5.578 1.00 84.44 97 ILE A CA 1
ATOM 744 C C . ILE A 1 97 ? 4.582 -18.954 6.418 1.00 84.44 97 ILE A C 1
ATOM 746 O O . ILE A 1 97 ? 4.282 -18.428 7.491 1.00 84.44 97 ILE A O 1
ATOM 750 N N . ASN A 1 98 ? 3.990 -20.081 6.010 1.00 78.00 98 ASN A N 1
ATOM 751 C CA . ASN A 1 98 ? 2.914 -20.729 6.770 1.00 78.00 98 ASN A CA 1
ATOM 752 C C . ASN A 1 98 ? 3.393 -21.313 8.109 1.00 78.00 98 ASN A C 1
ATOM 754 O O . ASN A 1 98 ? 2.606 -21.408 9.048 1.00 78.00 98 ASN A O 1
ATOM 758 N N . GLN A 1 99 ? 4.674 -21.676 8.223 1.00 73.69 99 GLN A N 1
ATOM 759 C CA . GLN A 1 99 ? 5.254 -22.205 9.462 1.00 73.69 99 GLN A CA 1
ATOM 760 C C . GLN A 1 99 ? 5.421 -21.094 10.510 1.00 73.69 99 GLN A C 1
ATOM 762 O O . GLN A 1 99 ? 5.223 -21.329 11.699 1.00 73.69 99 GLN A O 1
ATOM 767 N N . PHE A 1 100 ? 5.703 -19.863 10.069 1.00 59.19 100 PHE A N 1
ATOM 768 C CA . PHE A 1 100 ? 5.805 -18.693 10.946 1.00 59.19 100 PHE A CA 1
ATOM 769 C C . PHE A 1 100 ? 4.438 -18.172 11.412 1.00 59.19 100 PHE A C 1
ATOM 771 O O . PHE A 1 100 ? 4.323 -17.674 12.530 1.00 59.19 100 PHE A O 1
ATOM 778 N N . SER A 1 101 ? 3.388 -18.329 10.599 1.00 59.56 101 SER A N 1
ATOM 779 C CA . SER A 1 101 ? 2.037 -17.855 10.934 1.00 59.56 101 SER A CA 1
ATOM 780 C C . SER A 1 101 ? 1.362 -18.632 12.079 1.00 59.56 101 SER A C 1
ATOM 782 O O . SER A 1 101 ? 0.472 -18.080 12.729 1.00 59.56 101 SER A O 1
ATOM 784 N N . ASN A 1 102 ? 1.760 -19.885 12.340 1.00 53.75 102 ASN A N 1
ATOM 785 C CA . ASN A 1 102 ? 1.169 -20.722 13.397 1.00 53.75 102 ASN A CA 1
ATOM 786 C C . ASN A 1 102 ? 1.665 -20.378 14.811 1.00 53.75 102 ASN A C 1
ATOM 788 O O . ASN A 1 102 ? 0.980 -20.670 15.789 1.00 53.75 102 ASN A O 1
ATOM 792 N N . ASN A 1 103 ? 2.812 -19.708 14.932 1.00 44.81 103 ASN A N 1
ATOM 793 C CA . ASN A 1 103 ? 3.355 -19.269 16.213 1.00 44.81 103 ASN A CA 1
ATOM 794 C C . ASN A 1 103 ? 2.939 -17.820 16.470 1.00 44.81 103 ASN A C 1
ATOM 796 O O . ASN A 1 103 ? 3.743 -16.902 16.329 1.00 44.81 103 ASN A O 1
ATOM 800 N N . GLN A 1 104 ? 1.674 -17.587 16.831 1.00 49.12 104 GLN A N 1
ATOM 801 C CA . GLN A 1 104 ? 1.270 -16.273 17.331 1.00 49.12 104 GLN A CA 1
ATOM 802 C C . GLN A 1 104 ? 1.669 -16.164 18.809 1.00 49.12 104 GLN A C 1
ATOM 804 O O . GLN A 1 104 ? 1.002 -16.766 19.654 1.00 49.12 104 GLN A O 1
ATOM 809 N N . PRO A 1 105 ? 2.727 -15.409 19.173 1.00 44.12 105 PRO A N 1
ATOM 810 C CA . PRO A 1 105 ? 2.961 -15.093 20.572 1.00 44.12 105 PRO A CA 1
ATOM 811 C C . PRO A 1 105 ? 1.717 -14.394 21.117 1.00 44.12 105 PRO A C 1
ATOM 813 O O . PRO A 1 105 ? 1.124 -13.541 20.448 1.00 44.12 105 PRO A O 1
ATOM 816 N N . THR A 1 106 ? 1.317 -14.754 22.335 1.00 42.97 106 THR A N 1
ATOM 817 C CA . THR A 1 106 ? 0.246 -14.078 23.064 1.00 42.97 106 THR A CA 1
ATOM 818 C C . THR A 1 106 ? 0.573 -12.584 23.116 1.00 42.97 106 THR A C 1
ATOM 820 O O . THR A 1 106 ? 1.465 -12.139 23.839 1.00 42.97 106 THR A O 1
ATOM 823 N N . LYS A 1 107 ? -0.087 -11.792 22.257 1.00 52.38 107 LYS A N 1
ATOM 824 C CA . LYS A 1 107 ? 0.210 -10.365 22.084 1.00 52.38 107 LYS A CA 1
ATOM 825 C C . LYS A 1 107 ? -0.037 -9.651 23.413 1.00 52.38 107 LYS A C 1
ATOM 827 O O . LYS A 1 107 ? -1.181 -9.379 23.779 1.00 52.38 107 LYS A O 1
ATOM 832 N N . LYS A 1 108 ? 1.037 -9.322 24.140 1.00 47.81 108 LYS A N 1
ATOM 833 C CA . LYS A 1 108 ? 0.975 -8.417 25.292 1.00 47.81 108 LYS A CA 1
ATOM 834 C C . LYS A 1 108 ? 0.452 -7.077 24.786 1.00 47.81 108 LYS A C 1
ATOM 836 O O . LYS A 1 108 ? 1.119 -6.413 23.999 1.00 47.81 108 LYS A O 1
ATOM 841 N N . ARG A 1 109 ? -0.755 -6.696 25.212 1.00 55.00 109 ARG A N 1
ATOM 842 C CA . ARG A 1 109 ? -1.358 -5.403 24.869 1.00 55.00 109 ARG A CA 1
ATOM 843 C C . ARG A 1 109 ? -0.459 -4.297 25.443 1.00 55.00 109 ARG A C 1
ATOM 845 O O . ARG A 1 109 ? -0.348 -4.224 26.670 1.00 55.00 109 ARG A O 1
ATOM 852 N N . PRO A 1 110 ? 0.206 -3.463 24.625 1.00 53.28 110 PRO A N 1
ATOM 853 C CA . PRO A 1 110 ? 0.998 -2.358 25.136 1.00 53.28 110 PRO A CA 1
ATOM 854 C C . PRO A 1 110 ? 0.113 -1.451 25.989 1.00 53.28 110 PRO A C 1
ATOM 856 O O . PRO A 1 110 ? -0.978 -1.024 25.593 1.00 53.28 110 PRO A O 1
ATOM 859 N N . LYS A 1 111 ? 0.584 -1.201 27.210 1.00 57.31 111 LYS A N 1
ATOM 860 C CA . LYS A 1 111 ? -0.073 -0.323 28.169 1.00 57.31 111 LYS A CA 1
ATOM 861 C C . LYS A 1 111 ? 0.099 1.116 27.674 1.00 57.31 111 LYS A C 1
ATOM 863 O O . LYS A 1 111 ? 1.205 1.629 27.619 1.00 57.31 111 LYS A O 1
ATOM 868 N N . VAL A 1 112 ? -1.029 1.740 27.331 1.00 60.75 112 VAL A N 1
ATOM 869 C CA . VAL A 1 112 ? -1.191 3.175 27.026 1.00 60.75 112 VAL A CA 1
ATOM 870 C C . VAL A 1 112 ? -0.503 3.657 25.734 1.00 60.75 112 VAL A C 1
ATOM 872 O O . VAL A 1 112 ? 0.583 4.221 25.746 1.00 60.75 112 VAL A O 1
ATOM 875 N N . LEU A 1 113 ? -1.204 3.546 24.600 1.00 72.94 113 LEU A N 1
ATOM 876 C CA . LEU A 1 113 ? -0.862 4.276 23.372 1.00 72.94 113 LEU A CA 1
ATOM 877 C C . LEU A 1 113 ? -1.587 5.634 23.347 1.00 72.94 113 LEU A C 1
ATOM 879 O O . LEU A 1 113 ? -2.818 5.687 23.473 1.00 72.94 113 LEU A O 1
ATOM 883 N N . LYS A 1 114 ? -0.837 6.733 23.213 1.00 87.19 114 LYS A N 1
ATOM 884 C CA . LYS A 1 114 ? -1.397 8.077 22.982 1.00 87.19 114 LYS A CA 1
ATOM 885 C C . LYS A 1 114 ? -1.916 8.185 21.532 1.00 87.19 114 LYS A C 1
ATOM 887 O O . LYS A 1 114 ? -1.316 7.555 20.665 1.00 87.19 114 LYS A O 1
ATOM 892 N N . PRO A 1 115 ? -2.958 8.991 21.242 1.00 87.06 115 PRO A N 1
ATOM 893 C CA . PRO A 1 115 ? -3.472 9.166 19.874 1.00 87.06 115 PRO A CA 1
ATOM 894 C C . PRO A 1 115 ? -2.417 9.641 18.858 1.00 87.06 115 PRO A C 1
ATOM 896 O O . PRO A 1 115 ? -2.418 9.239 17.701 1.00 87.06 115 PRO A O 1
ATOM 899 N N . PHE A 1 116 ? -1.453 10.450 19.299 1.00 92.81 116 PHE A N 1
ATOM 900 C CA . PHE A 1 116 ? -0.333 10.845 18.446 1.00 92.81 116 PHE A CA 1
ATOM 901 C C . PHE A 1 116 ? 0.553 9.652 18.046 1.00 92.81 116 PHE A C 1
ATOM 903 O O . PHE A 1 116 ? 0.983 9.550 16.903 1.00 92.81 116 PHE A O 1
ATOM 910 N N . ASN A 1 117 ? 0.767 8.689 18.947 1.00 93.06 117 ASN A N 1
ATOM 911 C CA . ASN A 1 117 ? 1.558 7.497 18.637 1.00 93.06 117 ASN A CA 1
ATOM 912 C C . ASN A 1 117 ? 0.832 6.604 17.626 1.00 93.06 117 ASN A C 1
ATOM 914 O O . ASN A 1 117 ? 1.481 5.961 16.813 1.00 93.06 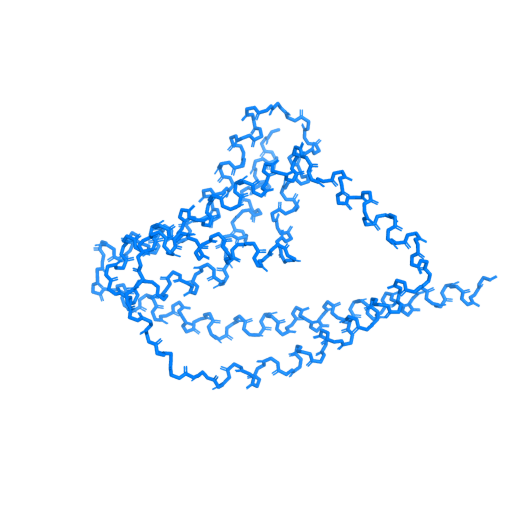117 ASN A O 1
ATOM 918 N N . THR A 1 118 ? -0.501 6.554 17.659 1.00 94.38 118 THR A N 1
ATOM 919 C CA . THR A 1 118 ? -1.277 5.791 16.673 1.00 94.38 118 THR A CA 1
ATOM 920 C C . THR A 1 118 ? -1.261 6.455 15.301 1.00 94.38 118 THR A C 1
ATOM 922 O O . THR A 1 118 ? -1.139 5.745 14.309 1.00 94.38 118 THR A O 1
ATOM 925 N N . PHE A 1 119 ? -1.246 7.790 15.237 1.00 96.88 119 PHE A N 1
ATOM 926 C CA . PHE A 1 119 ? -0.943 8.526 14.003 1.00 96.88 119 PHE A CA 1
ATOM 927 C C . PHE A 1 119 ? 0.453 8.197 13.452 1.00 96.88 119 PHE A C 1
ATOM 929 O O . PHE A 1 119 ? 0.577 7.819 12.289 1.00 96.88 119 PHE A O 1
ATOM 936 N N . LEU A 1 120 ? 1.495 8.249 14.293 1.00 96.38 120 LEU A N 1
ATOM 937 C CA . LEU A 1 120 ? 2.859 7.890 13.885 1.00 96.38 120 LEU A CA 1
ATOM 938 C C . LEU A 1 120 ? 2.974 6.433 13.419 1.00 96.38 120 LEU A C 1
ATOM 940 O O . LEU A 1 120 ? 3.706 6.151 12.476 1.00 96.38 120 LEU A O 1
ATOM 944 N N . LEU A 1 121 ? 2.239 5.509 14.044 1.00 94.94 121 LEU A N 1
ATOM 945 C CA . LEU A 1 121 ? 2.167 4.122 13.582 1.00 94.94 121 LEU A CA 1
ATOM 946 C C . LEU A 1 121 ? 1.496 4.011 12.209 1.00 94.94 121 LEU A C 1
ATOM 948 O O . LEU A 1 121 ? 1.927 3.187 11.415 1.00 94.94 121 LEU A O 1
ATOM 952 N N . GLY A 1 122 ? 0.491 4.841 11.910 1.00 96.50 122 GLY A N 1
ATOM 953 C CA . GLY A 1 122 ? -0.113 4.924 10.575 1.00 96.50 122 GLY A CA 1
ATOM 954 C C . GLY A 1 122 ? 0.884 5.376 9.511 1.00 96.50 122 GLY A C 1
ATOM 955 O O . GLY A 1 122 ? 0.998 4.737 8.463 1.00 96.50 122 GLY A O 1
ATOM 956 N N . LEU A 1 123 ? 1.671 6.413 9.817 1.00 96.56 123 LEU A N 1
ATOM 957 C CA . LEU A 1 123 ? 2.766 6.857 8.951 1.00 96.56 123 LEU A CA 1
ATOM 958 C C . LEU A 1 123 ? 3.799 5.741 8.740 1.00 96.56 123 LEU A C 1
ATOM 960 O O . LEU A 1 123 ? 4.129 5.399 7.608 1.00 96.56 123 LEU A O 1
ATOM 964 N N . ALA A 1 124 ? 4.294 5.153 9.832 1.00 95.12 124 ALA A N 1
ATOM 965 C CA . ALA A 1 124 ? 5.347 4.143 9.791 1.00 95.12 124 ALA A CA 1
ATOM 966 C C . ALA A 1 124 ? 4.906 2.864 9.068 1.00 95.12 124 ALA A C 1
ATOM 968 O O . ALA A 1 124 ? 5.667 2.328 8.266 1.00 95.12 124 ALA A O 1
ATOM 969 N N . ALA A 1 125 ? 3.679 2.398 9.320 1.00 93.56 125 ALA A N 1
ATOM 970 C CA . ALA A 1 125 ? 3.108 1.251 8.623 1.00 93.56 125 ALA A CA 1
ATOM 971 C C . ALA A 1 125 ? 3.052 1.516 7.115 1.00 93.56 125 ALA A C 1
ATOM 973 O O . ALA A 1 125 ? 3.567 0.719 6.342 1.00 93.56 125 ALA A O 1
ATOM 974 N N . THR A 1 126 ? 2.540 2.676 6.705 1.00 94.12 126 THR A N 1
ATOM 975 C CA . THR A 1 126 ? 2.459 3.046 5.285 1.00 94.12 126 THR A CA 1
ATOM 976 C C . THR A 1 126 ? 3.836 3.113 4.627 1.00 94.12 126 THR A C 1
ATOM 978 O O . THR A 1 126 ? 4.048 2.544 3.561 1.00 94.12 126 THR A O 1
ATOM 981 N N . PHE A 1 127 ? 4.812 3.762 5.267 1.00 91.94 127 PHE A N 1
ATOM 982 C CA . PHE A 1 127 ? 6.160 3.849 4.705 1.00 91.94 127 PHE A CA 1
ATOM 983 C C . PHE A 1 127 ? 6.864 2.492 4.631 1.00 91.94 127 PHE A C 1
ATOM 985 O O . PHE A 1 127 ? 7.641 2.259 3.707 1.00 91.94 127 PHE A O 1
ATOM 992 N N . SER A 1 128 ? 6.562 1.569 5.549 1.00 89.75 128 SER A N 1
ATOM 993 C CA . SER A 1 128 ? 7.086 0.202 5.477 1.00 89.75 128 SER A CA 1
ATOM 994 C C . SER A 1 128 ? 6.558 -0.588 4.273 1.00 89.75 128 SER A C 1
ATOM 996 O O . SER A 1 128 ? 7.193 -1.552 3.855 1.00 89.75 128 SER A O 1
ATOM 998 N N . GLU A 1 129 ? 5.444 -0.152 3.680 1.00 89.81 129 GLU A N 1
ATOM 999 C CA . GLU A 1 129 ? 4.813 -0.788 2.522 1.00 89.81 129 GLU A CA 1
ATOM 1000 C C . GLU A 1 129 ? 5.228 -0.184 1.180 1.00 89.81 129 GLU A C 1
ATOM 1002 O O . GLU A 1 129 ? 4.832 -0.721 0.144 1.00 89.81 129 GLU A O 1
ATOM 1007 N N . ILE A 1 130 ? 6.051 0.876 1.165 1.00 86.50 130 ILE A N 1
ATOM 1008 C CA . ILE A 1 130 ? 6.558 1.487 -0.078 1.00 86.50 130 ILE A CA 1
ATOM 1009 C C . ILE A 1 130 ? 7.072 0.435 -1.079 1.00 86.50 130 ILE A C 1
ATOM 1011 O O . ILE A 1 130 ? 6.676 0.513 -2.243 1.00 86.50 130 ILE A O 1
ATOM 1015 N N . PRO A 1 131 ? 7.887 -0.571 -0.683 1.00 81.62 131 PRO A N 1
ATOM 1016 C CA . PRO A 1 131 ? 8.411 -1.562 -1.629 1.00 81.62 131 PRO A CA 1
ATOM 1017 C C . PRO A 1 131 ? 7.328 -2.388 -2.336 1.00 81.62 131 PRO A C 1
ATOM 1019 O O . PRO A 1 131 ? 7.588 -2.986 -3.376 1.00 81.62 131 PRO A O 1
ATOM 1022 N N . THR A 1 132 ? 6.123 -2.440 -1.767 1.00 83.19 132 THR A N 1
ATOM 1023 C CA . THR A 1 132 ? 4.992 -3.248 -2.236 1.00 83.19 132 THR A CA 1
ATOM 1024 C C . THR A 1 132 ? 3.801 -2.412 -2.710 1.00 83.19 132 THR A C 1
ATOM 1026 O O . THR A 1 132 ? 2.786 -2.984 -3.100 1.00 83.19 132 THR A O 1
ATOM 1029 N N . ALA A 1 133 ? 3.909 -1.080 -2.728 1.00 88.31 133 ALA A N 1
ATOM 1030 C CA . ALA A 1 133 ? 2.834 -0.150 -3.093 1.00 88.31 133 ALA A CA 1
ATOM 1031 C C . ALA A 1 133 ? 2.591 -0.066 -4.619 1.00 88.31 133 ALA A C 1
ATOM 1033 O O . ALA A 1 133 ? 2.410 1.016 -5.180 1.00 88.31 133 ALA A O 1
ATOM 1034 N N . LEU A 1 134 ? 2.605 -1.212 -5.311 1.00 90.25 134 LEU A N 1
ATOM 1035 C CA . LEU A 1 134 ? 2.473 -1.301 -6.769 1.00 90.25 134 LEU A CA 1
ATOM 1036 C C . LEU A 1 134 ? 1.195 -0.632 -7.306 1.00 90.25 134 LEU A C 1
ATOM 1038 O O . LEU A 1 134 ? 1.312 0.108 -8.285 1.00 90.25 134 LEU A O 1
ATOM 1042 N N . PRO A 1 135 ? 0.001 -0.818 -6.697 1.00 94.19 135 PRO A N 1
ATOM 1043 C CA . PRO A 1 135 ? -1.209 -0.153 -7.180 1.00 94.19 135 PRO A CA 1
ATOM 1044 C C . PRO A 1 135 ? -1.075 1.374 -7.151 1.00 94.19 135 PRO A C 1
ATOM 1046 O O . PRO A 1 135 ? -1.351 2.037 -8.151 1.00 94.19 135 PRO A O 1
ATOM 1049 N N . TYR A 1 136 ? -0.566 1.933 -6.050 1.00 94.62 136 TYR A N 1
ATOM 1050 C CA . TYR A 1 136 ? -0.409 3.378 -5.917 1.00 94.62 136 TYR A CA 1
ATOM 1051 C C . TYR A 1 136 ? 0.619 3.954 -6.895 1.00 94.62 136 TYR A C 1
ATOM 1053 O O . TYR A 1 136 ? 0.379 5.002 -7.493 1.00 94.62 136 TYR A O 1
ATOM 1061 N N . ILE A 1 137 ? 1.728 3.243 -7.130 1.00 92.56 137 ILE A N 1
ATOM 1062 C CA . ILE A 1 137 ? 2.727 3.634 -8.135 1.00 92.56 137 ILE A CA 1
ATOM 1063 C C . ILE A 1 137 ? 2.104 3.648 -9.539 1.00 92.56 137 ILE A C 1
ATOM 1065 O O . ILE A 1 137 ? 2.285 4.618 -10.274 1.00 92.56 137 ILE A O 1
ATOM 1069 N N . ALA A 1 138 ? 1.316 2.629 -9.897 1.00 94.31 138 ALA A N 1
ATOM 1070 C CA . ALA A 1 138 ? 0.626 2.575 -11.187 1.00 94.31 138 ALA A CA 1
ATOM 1071 C C . ALA A 1 138 ? -0.401 3.713 -11.351 1.00 94.31 138 ALA A C 1
ATOM 1073 O O . ALA A 1 138 ? -0.534 4.288 -12.433 1.00 94.31 138 ALA A O 1
ATOM 1074 N N . ALA A 1 139 ? -1.113 4.075 -10.280 1.00 96.56 139 ALA A N 1
ATOM 1075 C CA . ALA A 1 139 ? -2.024 5.217 -10.278 1.00 96.56 139 ALA A CA 1
ATOM 1076 C C . ALA A 1 139 ? -1.279 6.546 -10.483 1.00 96.56 139 ALA A C 1
ATOM 1078 O O . ALA A 1 139 ? -1.682 7.361 -11.316 1.00 96.56 139 ALA A O 1
ATOM 1079 N N . ILE A 1 140 ? -0.165 6.745 -9.772 1.00 94.25 140 ILE A N 1
ATOM 1080 C CA . ILE A 1 140 ? 0.697 7.921 -9.922 1.00 94.25 140 ILE A CA 1
ATOM 1081 C C . ILE A 1 140 ? 1.226 8.029 -11.355 1.00 94.25 140 ILE A C 1
ATOM 1083 O O . ILE A 1 140 ? 1.171 9.108 -11.941 1.00 94.25 140 ILE A O 1
ATOM 1087 N N . GLU A 1 141 ? 1.679 6.926 -11.951 1.00 92.31 141 GLU A N 1
ATOM 1088 C CA . GLU A 1 141 ? 2.157 6.905 -13.336 1.00 92.31 141 GLU A CA 1
ATOM 1089 C C . GLU A 1 141 ? 1.078 7.385 -14.323 1.00 92.31 141 GLU A C 1
ATOM 1091 O O . GLU A 1 141 ? 1.364 8.183 -15.218 1.00 92.31 141 GLU A O 1
ATOM 1096 N N . GLN A 1 142 ? -0.176 6.956 -14.142 1.00 95.62 142 GLN A N 1
ATOM 1097 C CA . GLN A 1 142 ? -1.295 7.419 -14.970 1.00 95.62 142 GLN A CA 1
ATOM 1098 C C . GLN A 1 142 ? -1.587 8.912 -14.778 1.00 95.62 142 GLN A C 1
ATOM 1100 O O . GLN A 1 142 ? -1.841 9.609 -15.760 1.00 95.62 142 GLN A O 1
ATOM 1105 N N . ILE A 1 143 ? -1.524 9.412 -13.539 1.00 95.00 143 ILE A N 1
ATOM 1106 C CA . ILE A 1 143 ? -1.707 10.839 -13.230 1.00 95.00 143 ILE A CA 1
ATOM 1107 C C . ILE A 1 143 ? -0.607 11.679 -13.893 1.00 95.00 143 ILE A C 1
ATOM 1109 O O . ILE A 1 143 ? -0.910 12.688 -14.527 1.00 95.00 143 ILE A O 1
ATOM 1113 N N . VAL A 1 144 ? 0.654 11.242 -13.806 1.00 91.88 144 VAL A N 1
ATOM 1114 C CA . VAL A 1 144 ? 1.801 11.926 -14.426 1.00 91.88 144 VAL A CA 1
ATOM 1115 C C . VAL A 1 144 ? 1.666 11.946 -15.952 1.00 91.88 144 VAL A C 1
ATOM 1117 O O . VAL A 1 144 ? 1.835 12.994 -16.569 1.00 91.88 144 VAL A O 1
ATOM 1120 N N . LYS A 1 145 ? 1.294 10.819 -16.573 1.00 93.12 145 LYS A N 1
ATOM 1121 C CA . LYS A 1 145 ? 1.095 10.720 -18.032 1.00 93.12 145 LYS A CA 1
ATOM 1122 C C . LYS A 1 145 ? -0.066 11.566 -18.554 1.00 93.12 145 LYS A C 1
ATOM 1124 O O . LYS A 1 145 ? -0.085 11.911 -19.733 1.00 93.12 145 LYS A O 1
ATOM 1129 N N . ALA A 1 146 ? -1.036 11.890 -17.703 1.00 94.06 146 ALA A N 1
ATOM 1130 C CA . ALA A 1 146 ? -2.211 12.659 -18.087 1.00 94.06 146 ALA A CA 1
ATOM 1131 C C . ALA A 1 146 ? -1.949 14.172 -18.237 1.00 94.06 146 ALA A C 1
ATOM 1133 O O . ALA A 1 146 ? -2.855 14.875 -18.678 1.00 94.06 146 ALA A O 1
ATOM 1134 N N . ASN A 1 147 ? -0.738 14.665 -17.922 1.00 89.56 147 ASN A N 1
ATOM 1135 C CA . ASN A 1 147 ? -0.336 16.076 -18.063 1.00 89.56 147 ASN A CA 1
ATOM 1136 C C . ASN A 1 147 ? -1.344 17.062 -17.440 1.00 89.56 147 ASN A C 1
ATOM 1138 O O . ASN A 1 147 ? -1.715 18.071 -18.040 1.00 89.56 147 ASN A O 1
ATOM 1142 N N . LEU A 1 148 ? -1.813 16.730 -16.239 1.00 93.69 148 LEU A N 1
ATOM 1143 C CA . LEU A 1 148 ? -2.816 17.497 -15.507 1.00 93.69 148 LEU A CA 1
ATOM 1144 C C . LEU A 1 148 ? -2.209 18.724 -14.823 1.00 93.69 148 LEU A C 1
ATOM 1146 O O . LEU A 1 148 ? -1.014 18.765 -14.523 1.00 93.69 148 LEU A O 1
ATOM 1150 N N . ASN A 1 149 ? -3.048 19.715 -14.522 1.00 94.69 149 ASN A N 1
ATOM 1151 C CA . ASN A 1 149 ? -2.617 20.852 -13.716 1.00 94.69 149 ASN A CA 1
ATOM 1152 C C . ASN A 1 149 ? -2.495 20.481 -12.223 1.00 94.69 149 ASN A C 1
ATOM 1154 O O . ASN A 1 149 ? -2.975 19.445 -11.761 1.00 94.69 149 ASN A O 1
ATOM 1158 N N . PHE A 1 1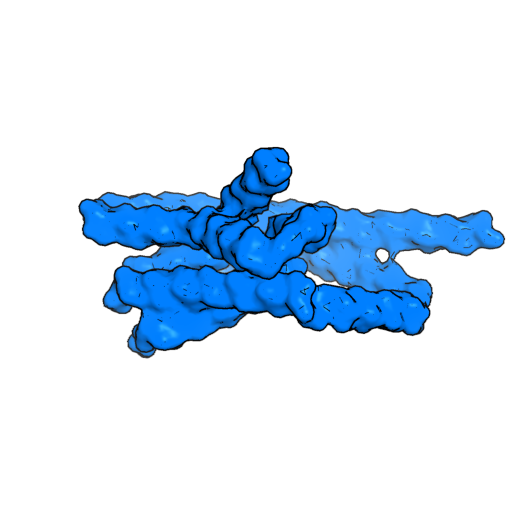50 ? -1.857 21.356 -11.442 1.00 93.00 150 PHE A N 1
ATOM 1159 C CA . PHE A 1 150 ? -1.579 21.115 -10.022 1.00 93.00 150 PHE A CA 1
ATOM 1160 C C . PHE A 1 150 ? -2.839 20.813 -9.192 1.00 93.00 150 PHE A C 1
ATOM 1162 O O . PHE A 1 150 ? -2.835 19.911 -8.354 1.00 93.00 150 PHE A O 1
ATOM 1169 N N . SER A 1 151 ? -3.931 21.538 -9.439 1.00 95.75 151 SER A N 1
ATOM 1170 C CA . SER A 1 151 ? -5.190 21.363 -8.711 1.00 95.75 151 SER A CA 1
ATOM 1171 C C . SER A 1 151 ? -5.850 20.023 -9.029 1.00 95.75 151 SER A C 1
ATOM 1173 O O . SER A 1 151 ? -6.311 19.340 -8.118 1.00 95.75 151 SER A O 1
ATOM 1175 N N . GLU A 1 152 ? -5.854 19.617 -10.299 1.00 95.94 152 GLU A N 1
ATOM 1176 C CA . GLU A 1 152 ? -6.379 18.320 -10.735 1.00 95.94 152 GLU A CA 1
ATOM 1177 C C . GLU A 1 152 ? -5.614 17.158 -10.091 1.00 95.94 152 GLU A C 1
ATOM 1179 O O . GLU A 1 152 ? -6.238 16.228 -9.580 1.00 95.94 152 GLU A O 1
ATOM 1184 N N . ILE A 1 153 ? -4.280 17.237 -10.039 1.00 95.88 153 ILE A N 1
ATOM 1185 C CA . ILE A 1 153 ? -3.436 16.230 -9.378 1.00 95.88 153 ILE A CA 1
ATOM 1186 C C . ILE A 1 153 ? -3.813 16.098 -7.900 1.00 95.88 153 ILE A C 1
ATOM 1188 O O . ILE A 1 153 ? -4.040 14.986 -7.423 1.00 95.88 153 ILE A O 1
ATOM 1192 N N . ILE A 1 154 ? -3.916 17.218 -7.175 1.00 96.38 154 ILE A N 1
ATOM 1193 C CA . ILE A 1 154 ? -4.280 17.208 -5.751 1.00 96.38 154 ILE A CA 1
ATOM 1194 C C . ILE A 1 154 ? -5.657 16.584 -5.545 1.00 96.38 154 ILE A C 1
ATOM 1196 O O . ILE A 1 154 ? -5.814 15.727 -4.678 1.00 96.38 154 ILE A O 1
ATOM 1200 N N . VAL A 1 155 ? -6.652 16.987 -6.337 1.00 97.12 155 VAL A N 1
ATOM 1201 C CA . VAL A 1 155 ? -8.018 16.463 -6.216 1.00 97.12 155 VAL A CA 1
ATOM 1202 C C . VAL A 1 155 ? -8.045 14.958 -6.477 1.00 97.12 155 VAL A C 1
ATOM 1204 O O . VAL A 1 155 ? -8.636 14.219 -5.690 1.00 97.12 155 VAL A O 1
ATOM 1207 N N . LEU A 1 156 ? -7.371 14.481 -7.527 1.00 97.38 156 LEU A N 1
ATOM 1208 C CA . LEU A 1 156 ? -7.306 13.052 -7.839 1.00 97.38 156 LEU A CA 1
ATOM 1209 C C . LEU A 1 156 ? -6.585 12.252 -6.755 1.00 97.38 156 LEU A C 1
ATOM 1211 O O . LEU A 1 156 ? -7.070 11.185 -6.380 1.00 97.38 156 LEU A O 1
ATOM 1215 N N . LEU A 1 157 ? -5.479 12.768 -6.211 1.00 97.44 157 LEU A N 1
ATOM 1216 C CA .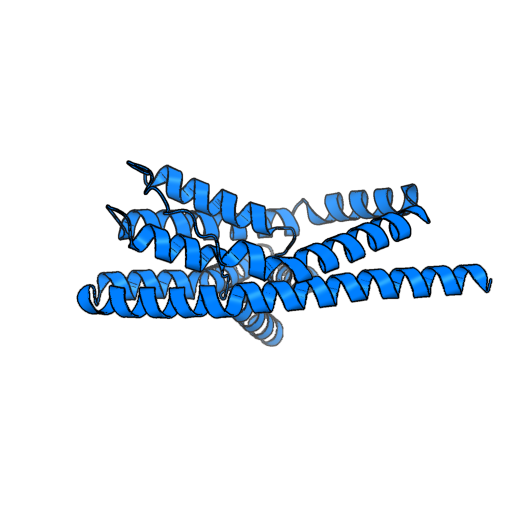 LEU A 1 157 ? -4.797 12.129 -5.088 1.00 97.44 157 LEU A CA 1
ATOM 1217 C C . LEU A 1 157 ? -5.698 12.071 -3.857 1.00 97.44 157 LEU A C 1
ATOM 1219 O O . LEU A 1 157 ? -5.800 11.015 -3.243 1.00 97.44 157 LEU A O 1
ATOM 1223 N N . ILE A 1 158 ? -6.387 13.159 -3.510 1.00 98.00 158 ILE A N 1
ATOM 1224 C CA . ILE A 1 158 ? -7.318 13.183 -2.377 1.00 98.00 158 ILE A CA 1
ATOM 1225 C C . ILE A 1 158 ? -8.423 12.138 -2.569 1.00 98.00 158 ILE A C 1
ATOM 1227 O O . ILE A 1 158 ? -8.672 11.352 -1.657 1.00 98.00 158 ILE A O 1
ATOM 1231 N N . ILE A 1 159 ? -9.044 12.079 -3.751 1.00 97.62 159 ILE A N 1
ATOM 1232 C CA . ILE A 1 159 ? -10.082 11.088 -4.070 1.00 97.62 159 ILE A CA 1
ATOM 1233 C C . ILE A 1 159 ? -9.530 9.666 -3.945 1.00 97.62 159 ILE A C 1
ATOM 1235 O O . ILE A 1 159 ? -10.131 8.843 -3.256 1.00 97.62 159 ILE A O 1
ATOM 1239 N N . TYR A 1 160 ? -8.373 9.387 -4.553 1.00 98.06 160 TYR A N 1
ATOM 1240 C CA . TYR A 1 160 ? -7.710 8.085 -4.460 1.00 98.06 160 TYR A CA 1
ATOM 1241 C C . TYR A 1 160 ? -7.487 7.688 -2.997 1.00 98.06 160 TYR A C 1
ATOM 1243 O O . TYR A 1 160 ? -7.863 6.600 -2.572 1.00 98.06 160 TYR A O 1
ATOM 1251 N N . ASN A 1 161 ? -6.916 8.599 -2.208 1.00 97.81 161 ASN A N 1
ATOM 1252 C CA . ASN A 1 161 ? -6.584 8.376 -0.806 1.00 97.81 161 ASN A CA 1
ATOM 1253 C C . ASN A 1 161 ? -7.833 8.143 0.051 1.00 97.81 161 ASN A C 1
ATOM 1255 O O . ASN A 1 161 ? -7.812 7.295 0.941 1.00 97.81 161 ASN A O 1
ATOM 1259 N N . PHE A 1 162 ? -8.930 8.854 -0.224 1.00 98.19 162 PHE A N 1
ATOM 1260 C CA . PHE A 1 162 ? -10.207 8.616 0.443 1.00 98.19 162 PHE A CA 1
ATOM 1261 C C . PHE A 1 162 ? -10.767 7.234 0.128 1.00 98.19 162 PHE A C 1
ATOM 1263 O O . PHE A 1 162 ? -11.210 6.558 1.051 1.00 98.19 162 PHE A O 1
ATOM 1270 N N . ILE A 1 163 ? -10.716 6.801 -1.136 1.00 98.31 163 ILE A N 1
ATOM 1271 C CA . ILE A 1 163 ? -11.134 5.449 -1.530 1.00 98.31 163 ILE A CA 1
ATOM 1272 C C . ILE A 1 163 ? -10.254 4.407 -0.834 1.00 98.31 163 ILE A C 1
ATOM 1274 O O . ILE A 1 163 ? -10.776 3.446 -0.275 1.00 98.31 163 ILE A O 1
ATOM 1278 N N . PHE A 1 164 ? -8.939 4.632 -0.788 1.00 97.12 164 PHE A N 1
ATOM 1279 C CA . PHE A 1 164 ? -7.993 3.747 -0.117 1.00 97.12 164 PHE A CA 1
ATOM 1280 C C . PHE A 1 164 ? -8.333 3.541 1.370 1.00 97.12 164 PHE A C 1
ATOM 1282 O O . PHE A 1 164 ? -8.412 2.408 1.838 1.00 97.12 164 PHE A O 1
ATOM 1289 N N . VAL A 1 165 ? -8.600 4.616 2.124 1.00 97.62 165 VAL A N 1
ATOM 1290 C CA . VAL A 1 165 ? -8.952 4.498 3.553 1.00 97.62 165 VAL A CA 1
ATOM 1291 C C . VAL A 1 165 ? -10.431 4.188 3.808 1.00 97.62 165 VAL A C 1
ATOM 1293 O O . VAL A 1 165 ? -10.829 3.980 4.957 1.00 97.62 165 VAL A O 1
ATOM 1296 N N . PHE A 1 166 ? -11.265 4.142 2.770 1.00 97.44 166 PHE A N 1
ATOM 1297 C CA . PHE A 1 166 ? -12.711 3.981 2.902 1.00 97.44 166 PHE A CA 1
ATOM 1298 C C . PHE A 1 166 ? -13.126 2.706 3.659 1.00 97.44 166 PHE A C 1
ATOM 1300 O O . PHE A 1 166 ? -13.945 2.822 4.578 1.00 97.44 166 PHE A O 1
ATOM 1307 N N . PRO A 1 167 ? -12.543 1.513 3.405 1.00 94.69 167 PRO A N 1
ATOM 1308 C CA . PRO A 1 167 ? -12.867 0.315 4.182 1.00 94.69 167 PRO A CA 1
ATOM 1309 C C . PRO A 1 167 ? -12.567 0.477 5.677 1.00 94.69 167 PRO A C 1
ATOM 1311 O O . PRO A 1 167 ? -13.323 0.001 6.525 1.00 94.69 167 PRO A O 1
ATOM 1314 N N . ALA A 1 168 ? -11.494 1.197 6.018 1.00 95.38 168 ALA A N 1
ATOM 1315 C CA . ALA A 1 168 ? -11.140 1.473 7.404 1.00 95.38 168 ALA A CA 1
ATOM 1316 C C . ALA A 1 168 ? -12.153 2.414 8.075 1.00 95.38 168 ALA A C 1
ATOM 1318 O O . ALA A 1 168 ? -12.572 2.171 9.208 1.00 95.38 168 ALA A O 1
ATOM 1319 N N . ILE A 1 169 ? -12.601 3.451 7.362 1.00 96.62 169 ILE A N 1
ATOM 1320 C CA . ILE A 1 169 ? -13.654 4.355 7.841 1.00 96.62 169 ILE A CA 1
ATOM 1321 C C . ILE A 1 169 ? -14.954 3.579 8.080 1.00 96.62 169 ILE A C 1
ATOM 1323 O O . ILE A 1 169 ? -15.553 3.728 9.145 1.00 96.62 169 ILE A O 1
ATOM 1327 N N . ILE A 1 170 ? -15.357 2.700 7.154 1.00 94.69 170 ILE A N 1
ATOM 1328 C CA . ILE A 1 170 ? -16.547 1.849 7.316 1.00 94.69 170 ILE A CA 1
ATOM 1329 C C . ILE A 1 170 ? -16.457 1.020 8.600 1.00 94.69 170 ILE A C 1
ATOM 1331 O O . ILE A 1 170 ? -17.423 0.964 9.359 1.00 94.69 170 ILE A O 1
ATOM 1335 N N . LEU A 1 171 ? -15.308 0.404 8.885 1.00 93.06 171 LEU A N 1
ATOM 1336 C CA . LEU A 1 171 ? -15.134 -0.397 10.099 1.00 93.06 171 LEU A CA 1
ATOM 1337 C C . LEU A 1 171 ? -15.246 0.437 11.380 1.00 93.06 171 LEU A C 1
ATOM 1339 O O . LEU A 1 171 ? -15.845 -0.022 12.352 1.00 93.06 171 LEU A O 1
ATOM 1343 N N . ILE A 1 172 ? -14.737 1.672 11.375 1.00 95.69 172 ILE A N 1
ATOM 1344 C CA . ILE A 1 172 ? -14.913 2.609 12.494 1.00 95.69 172 ILE A CA 1
ATOM 1345 C C . ILE A 1 172 ? -16.394 2.972 12.662 1.00 95.69 172 ILE A C 1
ATOM 1347 O O . ILE A 1 172 ? -16.901 2.966 13.782 1.00 95.69 172 ILE A O 1
ATOM 1351 N N . VAL A 1 173 ? -17.107 3.250 11.568 1.00 95.56 173 VAL A N 1
ATOM 1352 C CA . VAL A 1 173 ? -18.540 3.582 11.601 1.00 95.56 173 VAL A CA 1
ATOM 1353 C C . VAL A 1 173 ? -19.367 2.404 12.118 1.00 95.56 173 VAL A C 1
ATOM 1355 O O . VAL A 1 173 ? -20.187 2.592 13.013 1.00 95.56 173 VAL A O 1
ATOM 1358 N N . ILE A 1 174 ? -19.112 1.184 11.635 1.00 93.25 174 ILE A N 1
ATOM 1359 C CA . ILE A 1 174 ? -19.764 -0.040 12.126 1.00 93.25 174 ILE A CA 1
ATOM 1360 C C . ILE A 1 174 ? -19.516 -0.216 13.625 1.00 93.25 174 ILE A C 1
ATOM 1362 O O . ILE A 1 174 ? -20.444 -0.542 14.362 1.00 93.25 174 ILE A O 1
ATOM 1366 N N . TYR A 1 175 ? -18.287 0.028 14.085 1.00 93.69 175 TYR A N 1
ATOM 1367 C CA . TYR A 1 175 ? -17.943 -0.051 15.502 1.00 93.69 175 TYR A CA 1
ATOM 1368 C C . TYR A 1 175 ? -18.738 0.942 16.362 1.00 93.69 175 TYR A C 1
ATOM 1370 O O . TYR A 1 175 ? -19.204 0.583 17.439 1.00 93.69 175 TYR A O 1
ATOM 1378 N N . ILE A 1 176 ? -18.920 2.177 15.884 1.00 95.06 176 ILE A N 1
ATOM 1379 C CA . ILE A 1 176 ? -19.663 3.223 16.604 1.00 95.06 176 ILE A CA 1
ATOM 1380 C C . ILE A 1 176 ? -21.175 2.954 16.584 1.00 95.06 176 ILE A C 1
ATOM 1382 O O . ILE A 1 176 ? -21.833 3.108 17.609 1.00 95.06 176 ILE A O 1
ATOM 1386 N N . MET A 1 177 ? -21.731 2.571 15.430 1.00 95.50 177 MET A N 1
ATOM 1387 C CA . MET A 1 177 ? -23.179 2.410 15.240 1.00 95.50 177 MET A CA 1
ATOM 1388 C C . MET A 1 177 ? -23.719 1.079 15.764 1.00 95.50 177 MET A C 1
ATOM 1390 O O . MET A 1 177 ? -24.874 1.009 16.176 1.00 95.50 177 MET A O 1
ATOM 1394 N N . PHE A 1 178 ? -22.903 0.022 15.749 1.00 93.19 178 PHE A N 1
ATOM 1395 C CA . PHE A 1 178 ? -23.311 -1.323 16.152 1.00 93.19 178 PHE A CA 1
ATOM 1396 C C . PHE A 1 178 ? -22.293 -1.967 17.108 1.00 93.19 178 PHE A C 1
ATOM 1398 O O . PHE A 1 178 ? -21.714 -3.000 16.755 1.00 93.19 178 PHE A O 1
ATOM 1405 N N . PRO A 1 179 ? -22.071 -1.414 18.319 1.00 84.56 179 PRO A N 1
ATOM 1406 C CA . PRO A 1 179 ? -21.038 -1.899 19.239 1.00 84.56 179 PRO A CA 1
ATOM 1407 C C . PRO A 1 179 ? -21.135 -3.406 19.509 1.00 84.56 179 PRO A C 1
ATOM 1409 O O . PRO A 1 179 ? -20.130 -4.109 19.398 1.00 84.56 179 PRO A O 1
ATOM 1412 N N . ASP A 1 180 ? -22.349 -3.919 19.731 1.00 84.81 180 ASP A N 1
ATOM 1413 C CA . ASP A 1 180 ? -22.599 -5.334 20.044 1.00 84.81 180 ASP A CA 1
ATOM 1414 C C . ASP A 1 180 ? -22.264 -6.273 18.876 1.00 84.81 180 ASP A C 1
ATOM 1416 O O . ASP A 1 180 ? -21.716 -7.353 19.075 1.00 84.81 180 ASP A O 1
ATOM 1420 N N . LYS A 1 181 ? -22.539 -5.849 17.634 1.00 85.25 181 LYS A N 1
ATOM 1421 C CA . LYS A 1 181 ? -22.253 -6.641 16.420 1.00 85.25 181 LYS A CA 1
ATOM 1422 C C . LYS A 1 181 ? -20.829 -6.443 15.905 1.00 85.25 181 LYS A C 1
ATOM 1424 O O . LYS A 1 181 ? -20.329 -7.258 15.129 1.00 85.25 181 LYS A O 1
ATOM 1429 N N . SER A 1 182 ? -20.177 -5.349 16.297 1.00 87.00 182 SER A N 1
ATOM 1430 C CA . SER A 1 182 ? -18.849 -4.988 15.807 1.00 87.00 182 SER A CA 1
ATOM 1431 C C . SER A 1 182 ? -17.804 -6.041 16.167 1.00 87.00 182 SER A C 1
ATOM 1433 O O . SER A 1 182 ? -16.951 -6.350 15.338 1.00 87.00 182 SER A O 1
ATOM 1435 N N . ALA A 1 183 ? -17.918 -6.664 17.345 1.00 85.50 183 ALA A N 1
ATOM 1436 C CA . ALA A 1 183 ? -17.031 -7.738 17.779 1.00 85.50 183 ALA A CA 1
ATOM 1437 C C . ALA A 1 183 ? -17.094 -8.952 16.832 1.00 85.50 183 ALA A C 1
ATOM 1439 O O . ALA A 1 183 ? -16.054 -9.456 16.400 1.00 85.50 183 ALA A O 1
ATOM 1440 N N . ASP A 1 184 ? -18.295 -9.372 16.431 1.00 87.94 184 ASP A N 1
ATOM 1441 C CA . ASP A 1 184 ? -18.491 -10.491 15.502 1.00 87.94 184 ASP A CA 1
ATOM 1442 C C . ASP A 1 184 ? -17.964 -10.173 14.098 1.00 87.94 184 ASP A C 1
ATOM 1444 O O . ASP A 1 184 ? -17.346 -11.012 13.443 1.00 87.94 184 ASP A O 1
ATOM 1448 N N . ILE A 1 185 ? -18.181 -8.947 13.617 1.00 87.25 185 ILE A N 1
ATOM 1449 C CA . ILE A 1 185 ? -17.685 -8.509 12.304 1.00 87.25 185 ILE A CA 1
ATOM 1450 C C . ILE A 1 185 ? -16.152 -8.454 12.309 1.00 87.25 185 ILE A C 1
ATOM 1452 O O . ILE A 1 185 ? -15.508 -9.015 11.423 1.00 87.25 185 ILE A O 1
ATOM 1456 N N . ILE A 1 186 ? -15.559 -7.834 13.331 1.00 85.69 186 ILE A N 1
ATOM 1457 C CA . ILE A 1 186 ? -14.106 -7.704 13.488 1.00 85.69 186 ILE A CA 1
ATOM 1458 C C . ILE A 1 186 ? -13.439 -9.080 13.577 1.00 85.69 186 ILE A C 1
ATOM 1460 O O . ILE A 1 186 ? -12.415 -9.313 12.931 1.00 85.69 186 ILE A O 1
ATOM 1464 N N . THR A 1 187 ? -14.014 -10.012 14.340 1.00 85.94 187 THR A N 1
ATOM 1465 C CA . THR A 1 187 ? -13.471 -11.371 14.470 1.00 85.94 187 THR A CA 1
ATOM 1466 C C . THR A 1 187 ? -13.559 -12.151 13.161 1.00 85.94 187 THR A C 1
ATOM 1468 O O . THR A 1 187 ? -12.568 -12.779 12.787 1.00 85.94 187 THR A O 1
ATOM 1471 N N . LYS A 1 188 ? -14.668 -12.056 12.414 1.00 89.19 188 LYS A N 1
ATOM 1472 C CA . LYS A 1 188 ? -14.802 -12.666 11.077 1.00 89.19 188 LYS A CA 1
ATOM 1473 C C . LYS A 1 188 ? -13.770 -12.129 10.087 1.00 89.19 188 LYS A C 1
ATOM 1475 O O . LYS A 1 188 ? -13.130 -12.913 9.388 1.00 89.19 188 LYS A O 1
ATOM 1480 N N . ILE A 1 189 ? -13.569 -10.810 10.044 1.00 86.56 189 ILE A N 1
ATOM 1481 C CA . ILE A 1 189 ? -12.555 -10.197 9.171 1.00 86.56 189 ILE A CA 1
ATOM 1482 C C . ILE A 1 189 ? -11.160 -10.667 9.581 1.00 86.56 189 ILE A C 1
ATOM 1484 O O . ILE A 1 189 ? -10.380 -11.078 8.725 1.00 86.56 189 ILE A O 1
ATOM 1488 N N . ASN A 1 190 ? -10.858 -10.679 10.882 1.0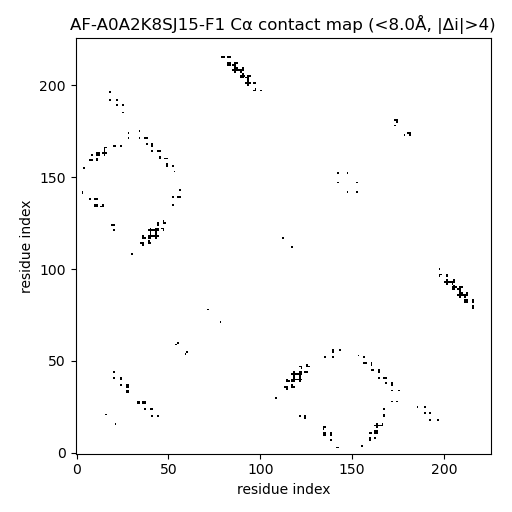0 85.44 190 ASN A N 1
ATOM 1489 C CA . ASN A 1 190 ? -9.571 -11.153 11.381 1.00 85.44 190 ASN A CA 1
ATOM 1490 C C . ASN A 1 190 ? -9.317 -12.621 10.997 1.00 85.44 190 ASN A C 1
ATOM 1492 O O . ASN A 1 190 ? -8.236 -12.945 10.520 1.00 85.44 190 ASN A O 1
ATOM 1496 N N . GLN A 1 191 ? -10.318 -13.497 11.136 1.00 87.25 191 GLN A N 1
ATOM 1497 C CA . GLN A 1 191 ? -10.234 -14.902 10.713 1.00 87.25 191 GLN A CA 1
ATOM 1498 C C . GLN A 1 191 ? -9.992 -15.043 9.206 1.00 87.25 191 GLN A C 1
ATOM 1500 O O . GLN A 1 191 ? -9.226 -15.903 8.773 1.00 87.25 191 GLN A O 1
ATOM 1505 N N . GLN A 1 192 ? -10.625 -14.199 8.392 1.00 88.06 192 GLN A N 1
ATOM 1506 C CA . GLN A 1 192 ? -10.417 -14.215 6.949 1.00 88.06 192 GLN A CA 1
ATOM 1507 C C . GLN A 1 192 ? -9.006 -13.732 6.585 1.00 88.06 192 GLN A C 1
ATOM 1509 O O . GLN A 1 192 ? -8.337 -14.359 5.766 1.00 88.06 192 GLN A O 1
ATOM 1514 N N . ILE A 1 193 ? -8.514 -12.677 7.237 1.00 84.81 193 ILE A N 1
ATOM 1515 C CA . ILE A 1 193 ? -7.148 -12.169 7.060 1.00 84.81 193 ILE A CA 1
ATOM 1516 C C . ILE A 1 193 ? -6.123 -13.240 7.430 1.00 84.81 193 ILE A C 1
ATOM 1518 O O . ILE A 1 193 ? -5.260 -13.563 6.616 1.00 84.81 193 ILE A O 1
ATOM 1522 N N . THR A 1 194 ? -6.239 -13.850 8.611 1.00 85.00 194 THR A N 1
ATOM 1523 C CA . THR A 1 194 ? -5.295 -14.886 9.059 1.00 85.00 194 THR A CA 1
ATOM 1524 C C . THR A 1 194 ? -5.340 -16.138 8.186 1.00 85.00 194 THR A C 1
ATOM 1526 O O . THR A 1 194 ? -4.328 -16.821 8.052 1.00 85.00 194 THR A O 1
ATOM 1529 N N . LYS A 1 195 ? -6.479 -16.427 7.546 1.00 87.69 195 LYS A N 1
ATOM 1530 C CA . LYS A 1 195 ? -6.634 -17.552 6.617 1.00 87.69 195 LYS A CA 1
ATOM 1531 C C . LYS A 1 195 ? -6.046 -17.285 5.229 1.00 87.69 195 LYS A C 1
ATOM 1533 O O . LYS A 1 195 ? -5.473 -18.205 4.640 1.00 87.69 195 LYS A O 1
ATOM 1538 N N . TRP A 1 196 ? -6.247 -16.089 4.673 1.00 89.19 196 TRP A N 1
ATOM 1539 C CA . TRP A 1 196 ? -5.943 -15.804 3.264 1.00 89.19 196 TRP A CA 1
ATOM 1540 C C . TRP A 1 196 ? -4.659 -15.023 3.049 1.00 89.19 196 TRP A C 1
ATOM 1542 O O . TRP A 1 196 ? -3.962 -15.323 2.084 1.00 89.19 196 TRP A O 1
ATOM 1552 N N . VAL A 1 197 ? -4.307 -14.080 3.927 1.00 87.38 197 VAL A N 1
ATOM 1553 C CA . VAL A 1 197 ? -3.100 -13.260 3.740 1.00 87.38 197 VAL A CA 1
ATOM 1554 C C . VAL A 1 197 ? -1.844 -14.128 3.648 1.00 87.38 197 VAL A C 1
ATOM 1556 O O . VAL A 1 197 ? -1.156 -14.002 2.642 1.00 87.38 197 VAL A O 1
ATOM 1559 N N . PRO A 1 198 ? -1.576 -15.093 4.556 1.00 88.56 198 PRO A N 1
ATOM 1560 C CA . PRO A 1 198 ? -0.389 -15.943 4.430 1.00 88.56 198 PRO A CA 1
ATOM 1561 C C . PRO A 1 198 ? -0.345 -16.733 3.117 1.00 88.56 198 PRO A C 1
ATOM 1563 O O . PRO A 1 198 ? 0.717 -16.856 2.515 1.00 88.56 198 PRO A O 1
ATOM 1566 N N . LYS A 1 199 ? -1.500 -17.212 2.630 1.00 90.44 199 LYS A N 1
ATOM 1567 C CA . LYS A 1 199 ? -1.601 -17.956 1.364 1.00 90.44 199 LYS A CA 1
ATOM 1568 C C . LYS A 1 199 ? -1.333 -17.065 0.157 1.00 90.44 199 LYS A C 1
ATOM 1570 O O . LYS A 1 199 ? -0.592 -17.460 -0.735 1.00 90.44 199 LYS A O 1
ATOM 1575 N N . LEU A 1 200 ? -1.925 -15.872 0.128 1.00 89.75 200 LEU A N 1
ATOM 1576 C CA . LEU A 1 200 ? -1.711 -14.903 -0.945 1.00 89.75 200 LEU A CA 1
ATOM 1577 C C . LEU A 1 200 ? -0.257 -14.431 -0.958 1.00 89.75 200 LEU A C 1
ATOM 1579 O O . LEU A 1 200 ? 0.366 -14.435 -2.014 1.00 89.75 200 LEU A O 1
ATOM 1583 N N . THR A 1 201 ? 0.312 -14.117 0.209 1.00 88.88 201 THR A N 1
ATOM 1584 C CA . THR A 1 201 ? 1.725 -13.753 0.336 1.00 88.88 201 THR A CA 1
ATOM 1585 C C . THR A 1 201 ? 2.632 -14.907 -0.087 1.00 88.88 201 THR A C 1
ATOM 1587 O O . THR A 1 201 ? 3.570 -14.676 -0.837 1.00 88.88 201 THR A O 1
ATOM 1590 N N . GLN A 1 202 ? 2.346 -16.151 0.310 1.00 92.81 202 GLN A N 1
ATOM 1591 C CA . GLN A 1 202 ? 3.093 -17.327 -0.148 1.00 92.81 202 GLN A CA 1
ATOM 1592 C C . GLN A 1 202 ? 3.099 -17.436 -1.676 1.00 92.81 202 GLN A C 1
ATOM 1594 O O . GLN A 1 202 ? 4.166 -17.565 -2.274 1.00 92.81 202 GLN A O 1
ATOM 1599 N N . VAL A 1 203 ? 1.914 -17.413 -2.296 1.00 93.88 203 VAL A N 1
ATOM 1600 C CA . VAL A 1 203 ? 1.770 -17.547 -3.751 1.00 93.88 203 VAL A CA 1
ATOM 1601 C C . VAL A 1 203 ? 2.492 -16.406 -4.455 1.00 93.88 203 VAL A C 1
ATOM 1603 O O . VAL A 1 203 ? 3.252 -16.665 -5.381 1.00 93.88 203 VAL A O 1
ATOM 1606 N N . PHE A 1 204 ? 2.317 -15.171 -3.984 1.00 91.19 204 PHE A N 1
ATOM 1607 C CA . PHE A 1 204 ? 2.995 -14.001 -4.532 1.00 91.19 204 PHE A CA 1
ATOM 1608 C C . PHE A 1 204 ? 4.519 -14.127 -4.442 1.00 91.19 204 PHE A C 1
ATOM 1610 O O . PHE A 1 204 ? 5.195 -13.985 -5.455 1.00 91.19 204 PHE A O 1
ATOM 1617 N N . LEU A 1 205 ? 5.064 -14.450 -3.265 1.00 93.69 205 LEU A N 1
ATOM 1618 C CA . LEU A 1 205 ? 6.508 -14.583 -3.058 1.00 93.69 205 LEU A CA 1
ATOM 1619 C C . LEU A 1 205 ? 7.118 -15.678 -3.938 1.00 93.69 205 LEU A C 1
ATOM 1621 O O . LEU A 1 205 ? 8.167 -15.461 -4.540 1.00 93.69 205 LEU A O 1
ATOM 1625 N N . ILE A 1 206 ? 6.462 -16.838 -4.041 1.00 95.62 206 ILE A N 1
ATOM 1626 C CA . ILE A 1 206 ? 6.952 -17.941 -4.875 1.00 95.62 206 ILE A CA 1
ATOM 1627 C C . ILE A 1 206 ? 6.841 -17.585 -6.358 1.00 95.62 206 ILE A C 1
ATOM 1629 O O . ILE A 1 206 ? 7.813 -17.756 -7.086 1.00 95.62 206 ILE A O 1
ATOM 1633 N N . ALA A 1 207 ? 5.695 -17.073 -6.812 1.00 95.75 207 ALA A N 1
ATOM 1634 C CA . ALA A 1 207 ? 5.490 -16.719 -8.214 1.00 95.75 207 ALA A CA 1
ATOM 1635 C C . ALA A 1 207 ? 6.445 -15.605 -8.661 1.00 95.75 207 ALA A C 1
ATOM 1637 O O . ALA A 1 207 ? 7.091 -15.729 -9.699 1.00 95.75 207 ALA A O 1
ATOM 1638 N N . PHE A 1 208 ? 6.582 -14.548 -7.857 1.00 94.12 208 PHE A N 1
ATOM 1639 C CA . PHE A 1 208 ? 7.487 -13.444 -8.153 1.00 94.12 208 PHE A CA 1
ATOM 1640 C C . PHE A 1 208 ? 8.952 -13.886 -8.082 1.00 94.12 208 PHE A C 1
ATOM 1642 O O . PHE A 1 208 ? 9.733 -13.566 -8.972 1.00 94.12 208 PHE A O 1
ATOM 1649 N N . GLY A 1 209 ? 9.322 -14.698 -7.088 1.00 96.00 209 GLY A N 1
ATOM 1650 C CA . GLY A 1 209 ? 10.672 -15.247 -6.996 1.00 96.00 209 GLY A CA 1
ATOM 1651 C C . GLY A 1 209 ? 11.032 -16.161 -8.173 1.00 96.00 209 GLY A C 1
ATOM 1652 O O . GLY A 1 209 ? 12.123 -16.039 -8.726 1.00 96.00 209 GLY A O 1
ATOM 1653 N N . LEU A 1 210 ? 10.105 -17.020 -8.616 1.00 96.94 210 LEU A N 1
ATOM 1654 C CA . LEU A 1 210 ? 10.277 -17.846 -9.817 1.00 96.94 210 LEU A CA 1
ATOM 1655 C C . LEU A 1 210 ? 10.431 -16.988 -11.069 1.00 96.94 210 LEU A C 1
ATOM 1657 O O . LEU A 1 210 ? 11.303 -17.267 -11.886 1.00 96.94 210 LEU A O 1
ATOM 1661 N N . TRP A 1 211 ? 9.621 -15.938 -11.202 1.00 96.19 211 TRP A N 1
ATOM 1662 C CA . TRP A 1 211 ? 9.726 -15.006 -12.317 1.00 96.19 211 TRP A CA 1
ATOM 1663 C C . TRP A 1 211 ? 11.115 -14.355 -12.381 1.00 96.19 211 TRP A C 1
ATOM 1665 O O . TRP A 1 211 ? 11.740 -14.390 -13.437 1.00 96.19 211 TRP A O 1
ATOM 1675 N N . LEU A 1 212 ? 11.653 -13.874 -11.251 1.00 94.88 212 LEU A N 1
ATOM 1676 C CA . LEU A 1 212 ? 13.002 -13.292 -11.197 1.00 94.88 212 LEU A CA 1
ATOM 1677 C C . LEU A 1 212 ? 14.101 -14.296 -11.575 1.00 94.88 212 LEU A C 1
ATOM 1679 O O . LEU A 1 212 ? 15.040 -13.935 -12.282 1.00 94.88 212 LEU A O 1
ATOM 1683 N N . VAL A 1 213 ? 13.990 -15.548 -11.117 1.00 95.81 213 VAL A N 1
ATOM 1684 C CA . VAL A 1 213 ? 14.952 -16.616 -11.438 1.00 95.81 213 VAL A CA 1
ATOM 1685 C C . VAL A 1 213 ? 14.910 -16.965 -12.926 1.00 95.81 213 VAL A C 1
ATOM 1687 O O . VAL A 1 213 ? 15.956 -17.059 -13.565 1.00 95.81 213 VAL A O 1
ATOM 1690 N N . VAL A 1 214 ? 13.712 -17.144 -13.484 1.00 94.94 214 VAL A N 1
ATOM 1691 C CA . VAL A 1 214 ? 13.518 -17.485 -14.899 1.00 94.94 214 VAL A CA 1
ATOM 1692 C C . VAL A 1 214 ? 14.022 -16.363 -15.804 1.00 94.94 214 VAL A C 1
ATOM 1694 O O . VAL A 1 214 ? 14.734 -16.639 -16.768 1.00 94.94 214 VAL A O 1
ATOM 1697 N N . ASP A 1 215 ? 13.712 -15.111 -15.474 1.00 92.44 215 ASP A N 1
ATOM 1698 C CA . ASP A 1 215 ? 14.174 -13.939 -16.219 1.00 92.44 215 ASP A CA 1
ATOM 1699 C C . ASP A 1 215 ? 15.711 -13.836 -16.237 1.00 92.44 215 ASP A C 1
ATOM 1701 O O . ASP A 1 215 ? 16.312 -13.683 -17.303 1.00 92.44 215 ASP A O 1
ATOM 1705 N N . CYS A 1 216 ? 16.368 -14.075 -15.093 1.00 92.19 216 CYS A N 1
ATOM 1706 C CA . CYS A 1 216 ? 17.829 -14.163 -15.024 1.00 92.19 216 CYS A CA 1
ATOM 1707 C C . CYS A 1 216 ? 18.389 -15.262 -15.945 1.00 92.19 216 CYS A C 1
ATOM 1709 O O . CYS A 1 216 ? 19.354 -15.022 -16.669 1.00 92.19 216 CYS A O 1
ATOM 1711 N N . ILE A 1 217 ? 17.797 -16.462 -15.939 1.00 90.81 217 ILE A N 1
ATOM 1712 C CA . ILE A 1 217 ? 18.254 -17.585 -16.776 1.00 90.81 217 ILE A CA 1
ATOM 1713 C C . ILE A 1 217 ? 18.115 -17.239 -18.263 1.00 90.81 217 ILE A C 1
ATOM 1715 O O . ILE A 1 217 ? 19.048 -17.462 -19.037 1.00 90.81 217 ILE A O 1
ATOM 1719 N N . PHE A 1 218 ? 16.981 -16.662 -18.672 1.00 90.25 218 PHE A N 1
ATOM 1720 C CA . PHE A 1 218 ? 16.770 -16.230 -20.054 1.00 90.25 218 PHE A CA 1
ATOM 1721 C C . PHE A 1 218 ? 17.788 -15.180 -20.496 1.00 90.25 218 PHE A C 1
ATOM 1723 O O . PHE A 1 218 ? 18.294 -15.256 -21.619 1.00 90.25 218 PHE A O 1
ATOM 1730 N N . TYR A 1 219 ? 18.106 -14.221 -19.628 1.00 86.88 219 TYR A N 1
ATOM 1731 C CA . TYR A 1 219 ? 19.126 -13.221 -19.917 1.00 86.88 219 TYR A CA 1
ATOM 1732 C C . TYR A 1 219 ? 20.515 -13.856 -20.086 1.00 86.88 219 TYR A C 1
ATOM 1734 O O . TYR A 1 219 ? 21.188 -13.605 -21.088 1.00 86.88 219 TYR A O 1
ATOM 1742 N N . SER A 1 220 ? 20.925 -14.738 -19.167 1.00 85.38 220 SER A N 1
ATOM 1743 C CA . SER A 1 220 ? 22.212 -15.442 -19.252 1.00 85.38 220 SER A CA 1
ATOM 1744 C C . SER A 1 220 ? 22.333 -16.295 -20.518 1.00 85.38 220 SER A C 1
ATOM 1746 O O . SER A 1 220 ? 23.384 -16.297 -21.153 1.00 85.38 220 SER A O 1
ATOM 1748 N N . LEU A 1 221 ? 21.259 -16.977 -20.929 1.00 87.19 221 LEU A N 1
ATOM 1749 C CA . LEU A 1 221 ? 21.238 -17.771 -22.162 1.00 87.19 221 LEU A CA 1
ATOM 1750 C C . LEU A 1 221 ? 21.408 -16.904 -23.414 1.00 87.19 221 LEU A C 1
ATOM 1752 O O . LEU A 1 221 ? 22.170 -17.272 -24.303 1.00 87.19 221 LEU A O 1
ATOM 1756 N N . LYS A 1 222 ? 20.743 -15.742 -23.483 1.00 86.00 222 LYS A N 1
ATOM 1757 C CA . LYS A 1 222 ? 20.914 -14.803 -24.606 1.00 86.00 222 LYS A CA 1
ATOM 1758 C C . LYS A 1 222 ? 22.345 -14.282 -24.710 1.00 86.00 222 LYS A C 1
ATOM 1760 O O . LYS A 1 222 ? 22.847 -14.156 -25.818 1.00 86.00 222 LYS A O 1
ATOM 1765 N N . HIS A 1 223 ? 22.989 -14.007 -23.578 1.00 79.88 223 HIS A N 1
ATOM 1766 C CA . HIS A 1 223 ? 24.370 -13.526 -23.547 1.00 79.88 223 HIS A CA 1
ATOM 1767 C C . HIS A 1 223 ? 25.392 -14.616 -23.922 1.00 79.88 223 HIS A C 1
ATOM 1769 O O . HIS A 1 223 ? 26.452 -14.299 -24.444 1.00 79.88 223 HIS A O 1
ATOM 1775 N N . LEU A 1 224 ? 25.111 -15.896 -23.657 1.00 75.56 224 LEU A N 1
ATOM 1776 C CA . LEU A 1 224 ? 25.994 -17.010 -24.040 1.00 75.56 224 LEU A CA 1
ATOM 1777 C C . LEU A 1 224 ? 25.913 -17.373 -25.534 1.00 75.56 224 LEU A C 1
ATOM 1779 O O . LEU A 1 224 ? 26.795 -18.064 -26.036 1.00 75.56 224 LEU A O 1
ATOM 1783 N N . LEU A 1 225 ? 24.843 -16.961 -26.222 1.00 74.75 225 LEU A N 1
ATOM 1784 C CA . LEU A 1 225 ? 24.583 -17.252 -27.639 1.00 74.75 225 LEU A CA 1
ATOM 1785 C C . LEU A 1 225 ? 25.016 -16.120 -28.596 1.00 74.75 225 LEU A C 1
ATOM 1787 O O . LEU A 1 225 ? 24.796 -16.246 -29.801 1.00 74.75 225 LEU A O 1
ATOM 1791 N N . GLN A 1 226 ? 25.586 -15.029 -28.073 1.00 62.94 226 GLN A N 1
ATOM 1792 C CA . GLN A 1 226 ? 26.158 -13.899 -28.823 1.00 62.94 226 GLN A CA 1
ATOM 1793 C C . GLN A 1 226 ? 27.682 -13.924 -28.731 1.00 62.94 226 GLN A C 1
ATOM 1795 O O . GLN A 1 226 ? 28.318 -13.574 -29.749 1.00 62.94 226 GLN A O 1
#

Foldseek 3Di:
DVVLLVLLLVLLLVLLPPLLLLVLLLLLCVDPPSLLLLVLLLVLLLVLLLVVLCCCLPPCVVVVVVVVVVVCVVCPLVVLVVLLVQLVVLLVCLVCLVVVLVDDDPDDNDDDDDSNNSSVVSNVSNVVCVVPSVSSVVSSVSVNVVPDDPVVSSVSSSVSSCSSCVVSVVLSVCCVVPVPCSVVVSVVVVVVSSVPVSVVSSCCSNVSSVVSNVVSVVVVVVVVVD

pLDDT: mean 89.16, std 10.72, range [42.97, 98.31]